Protein AF-A0AAX2GXZ9-F1 (afdb_monomer)

Radius of gyration: 23.62 Å; Cα contacts (8 Å, |Δi|>4): 689; chains: 1; bounding box: 54×53×64 Å

Secondary structure (DSSP, 8-state):
--HHHHHHHHHHHHHHS-TT----------------------S----------EEEEEEETTEEEEEEE--------B-TT--EE-EETTEEE-GGG--PPTT-S-TTTTTSSEEE--HHHHHHHHHHHT--TT-EEEEEETTTTEEEEEESTTPPEEEEE-TT--SSS--GGGEEEEEEPPTT----S-EEEEEESS--B-SS-EEE---EEESS--S---GGGS--SS-EEEEEEEEEEEEETTEEEEEEEEEETTSS-SS-SEEEEEEEETTT--EEEEEEEE-SS-GGGBPPP--SSSGGG-GGG--EEE--BTTS--EEESSB--SSS--EEEES-TTSPBEEEE-----

Mean predicted aligned error: 11.1 Å

Nearest PDB structures (foldseek):
  8jzb-assembly1_H  TM=1.379E-01  e=9.063E-01  Henipavirus
  2hzs-assembly2_C  TM=1.958E-01  e=1.060E+00  Saccharomyces cerevisiae
  5kew-assembly2_D  TM=2.032E-01  e=4.138E+00  Vibrio parahaemolyticus RIMD 2210633
  8dml-assembly1_B  TM=1.903E-01  e=3.356E+00  Vibrio parahaemolyticus

Solvent-accessible surface area (backbone atoms only — not comparable to full-atom values): 20940 Å² total; per-residue (Å²): 129,78,73,62,62,62,54,54,54,55,50,53,56,51,73,74,47,67,91,84,72,81,74,85,84,76,85,78,80,92,73,85,80,75,92,75,80,96,83,78,97,70,79,89,70,81,74,77,81,78,67,72,75,47,67,50,78,51,75,58,96,94,42,47,35,41,36,27,33,30,63,72,80,78,80,68,54,66,37,90,88,50,68,33,28,45,64,54,50,56,35,36,55,37,42,80,43,45,74,76,67,86,75,73,54,49,83,77,54,53,79,44,66,60,46,77,46,52,76,66,57,31,50,49,49,31,55,43,49,72,49,56,66,82,17,32,37,33,37,38,26,55,77,84,51,42,73,48,79,44,62,44,56,88,50,50,28,32,36,32,52,40,92,86,56,65,92,88,80,53,52,69,84,37,43,41,36,31,37,44,43,62,86,86,53,84,65,68,88,57,59,49,26,38,74,36,87,68,80,58,65,46,65,88,41,70,43,73,58,52,46,39,81,42,95,67,66,95,65,85,81,64,56,86,53,60,62,36,75,50,82,45,46,30,36,65,59,61,22,32,36,37,76,60,92,66,30,36,39,38,38,37,32,24,22,53,72,87,71,86,52,95,56,47,34,27,39,43,40,38,33,26,36,59,84,81,66,44,78,51,34,76,50,50,44,64,36,86,91,46,51,79,19,38,36,55,77,16,69,57,82,75,36,77,80,40,50,80,38,19,32,35,38,23,44,42,40,68,97,52,67,42,31,54,49,39,53,64,49,65,90,73,66,62,59,64,52,38,48,73,34,85,83,57,55,29,33,48,32,43,52,83,64,89,122

pLDDT: mean 79.48, std 22.58, range [22.64, 98.75]

Organism: NCBI:txid45243

Structure (mmCIF, N/CA/C/O backbone):
data_AF-A0AAX2GXZ9-F1
#
_entry.id   AF-A0AAX2GXZ9-F1
#
loop_
_atom_site.group_PDB
_atom_site.id
_atom_site.type_symbol
_atom_site.label_atom_id
_atom_site.label_alt_id
_atom_site.label_comp_id
_atom_site.label_asym_id
_atom_site.label_entity_id
_atom_site.label_seq_id
_atom_site.pdbx_PDB_ins_code
_atom_site.Cartn_x
_atom_site.Cartn_y
_atom_site.Cartn_z
_atom_site.occupancy
_atom_site.B_iso_or_equiv
_atom_site.auth_seq_id
_atom_site.auth_comp_id
_atom_site.auth_asym_id
_atom_site.auth_atom_id
_atom_site.pdbx_PDB_model_num
ATOM 1 N N . MET A 1 1 ? -2.075 36.952 33.945 1.00 37.25 1 MET A N 1
ATOM 2 C CA . MET A 1 1 ? -2.559 35.796 33.151 1.00 37.25 1 MET A CA 1
ATOM 3 C C . MET A 1 1 ? -1.510 35.122 32.244 1.00 37.25 1 MET A C 1
ATOM 5 O O . MET A 1 1 ? -1.747 33.992 31.852 1.00 37.25 1 MET A O 1
ATOM 9 N N . LYS A 1 2 ? -0.320 35.698 31.979 1.00 27.56 2 LYS A N 1
ATOM 10 C CA . LYS A 1 2 ? 0.751 35.040 31.184 1.00 27.56 2 LYS A CA 1
ATOM 11 C C . LYS A 1 2 ? 1.677 34.063 31.949 1.00 27.56 2 LYS A C 1
ATOM 13 O O . LYS A 1 2 ? 2.386 33.294 31.318 1.00 27.56 2 LYS A O 1
ATOM 18 N N . LYS A 1 3 ? 1.665 34.044 33.291 1.00 26.97 3 LYS A N 1
ATOM 19 C CA . LYS A 1 3 ? 2.551 33.178 34.109 1.00 26.97 3 LYS A CA 1
ATOM 20 C C . LYS A 1 3 ? 2.010 31.763 34.387 1.00 26.97 3 LYS A C 1
ATOM 22 O O . LYS A 1 3 ? 2.772 30.915 34.830 1.00 26.97 3 LYS A O 1
ATOM 27 N N . LEU A 1 4 ? 0.731 31.488 34.105 1.00 27.83 4 LEU A N 1
ATOM 28 C CA . LEU A 1 4 ? 0.119 30.175 34.373 1.00 27.83 4 LEU A CA 1
ATOM 29 C C . LEU A 1 4 ? 0.329 29.171 33.220 1.00 27.83 4 LEU A C 1
ATOM 31 O O . LEU A 1 4 ? 0.449 27.976 33.463 1.00 27.83 4 LEU A O 1
ATOM 35 N N . TYR A 1 5 ? 0.467 29.656 31.980 1.00 29.69 5 TYR A N 1
ATOM 36 C CA . TYR A 1 5 ? 0.726 28.817 30.801 1.00 29.69 5 TYR A CA 1
ATOM 37 C C . TYR A 1 5 ? 2.136 28.204 30.793 1.00 29.69 5 TYR A C 1
ATOM 39 O O . TYR A 1 5 ? 2.307 27.057 30.384 1.00 29.69 5 TYR A O 1
ATOM 47 N N . LEU A 1 6 ? 3.136 28.922 31.318 1.00 28.02 6 LEU A N 1
ATOM 48 C CA . LEU A 1 6 ? 4.525 28.451 31.334 1.00 28.02 6 LEU A CA 1
ATOM 49 C C . LEU A 1 6 ? 4.747 27.287 32.319 1.00 28.02 6 LEU A C 1
ATOM 51 O O . LEU A 1 6 ? 5.583 26.423 32.062 1.00 28.02 6 LEU A O 1
ATOM 55 N N . LEU A 1 7 ? 3.976 27.235 33.415 1.00 29.52 7 LEU A N 1
ATOM 56 C CA . LEU A 1 7 ? 4.071 26.179 34.432 1.00 29.52 7 LEU A CA 1
ATOM 57 C C . LEU A 1 7 ? 3.427 24.859 33.974 1.00 29.52 7 LEU A C 1
ATOM 59 O O . LEU A 1 7 ? 3.899 23.777 34.317 1.00 29.52 7 LEU A O 1
ATOM 63 N N . ILE A 1 8 ? 2.346 24.935 33.189 1.00 37.34 8 ILE A N 1
ATOM 64 C CA . ILE A 1 8 ? 1.630 23.747 32.702 1.00 37.34 8 ILE A CA 1
ATOM 65 C C . ILE A 1 8 ? 2.453 23.036 31.618 1.00 37.34 8 ILE A C 1
ATOM 67 O O . ILE A 1 8 ? 2.577 21.812 31.684 1.00 37.34 8 ILE A O 1
ATOM 71 N N . LEU A 1 9 ? 3.091 23.781 30.700 1.00 30.84 9 LEU A N 1
ATOM 72 C CA . LEU A 1 9 ? 4.019 23.204 29.717 1.00 30.84 9 LEU A CA 1
ATOM 73 C C . LEU A 1 9 ? 5.223 22.532 30.398 1.00 30.84 9 LEU A C 1
ATOM 75 O O . LEU A 1 9 ? 5.485 21.358 30.146 1.00 30.84 9 LEU A O 1
ATOM 79 N N . THR A 1 10 ? 5.907 23.214 31.326 1.00 34.81 10 THR A N 1
ATOM 80 C CA . THR A 1 10 ? 7.085 22.645 32.023 1.00 34.81 10 THR A CA 1
ATOM 81 C C . THR A 1 10 ? 6.753 21.393 32.834 1.00 34.81 10 THR A C 1
ATOM 83 O O . THR A 1 10 ? 7.522 20.433 32.830 1.00 34.81 10 THR A O 1
ATOM 86 N N . LEU A 1 11 ? 5.581 21.337 33.473 1.00 36.91 11 LEU A N 1
ATOM 87 C CA . LEU A 1 11 ? 5.164 20.138 34.194 1.00 36.91 11 LEU A CA 1
ATOM 88 C C . LEU A 1 11 ? 4.892 18.960 33.239 1.00 36.91 11 LEU A C 1
ATOM 90 O O . LEU A 1 11 ? 5.069 17.812 33.648 1.00 36.91 11 LEU A O 1
ATOM 94 N N . VAL A 1 12 ? 4.327 19.182 32.038 1.00 40.66 12 VAL A N 1
ATOM 95 C CA . VAL A 1 12 ? 4.003 18.103 31.066 1.00 40.66 12 VAL A CA 1
ATOM 96 C C . VAL A 1 12 ? 5.286 17.460 30.550 1.00 40.66 12 VAL A C 1
ATOM 98 O O . VAL A 1 12 ? 5.390 16.236 30.606 1.00 40.66 12 VAL A O 1
ATOM 101 N N . PHE A 1 13 ? 6.298 18.270 30.234 1.00 40.97 13 PHE A N 1
ATOM 102 C CA . PHE A 1 13 ? 7.643 17.785 29.918 1.00 40.97 13 PHE A CA 1
ATOM 103 C C . PHE A 1 13 ? 8.273 16.985 31.076 1.00 40.97 13 PHE A C 1
ATOM 105 O O . PHE A 1 13 ? 8.816 15.907 30.847 1.00 40.97 13 PHE A O 1
ATOM 112 N N . MET A 1 14 ? 8.121 17.424 32.334 1.00 41.53 14 MET A N 1
ATOM 113 C CA . MET A 1 14 ? 8.643 16.694 33.507 1.00 41.53 14 MET A CA 1
ATOM 114 C C . MET A 1 14 ? 7.958 15.345 33.788 1.00 41.53 14 MET A C 1
ATOM 116 O O . MET A 1 14 ? 8.562 14.482 34.411 1.00 41.53 14 MET A O 1
ATOM 120 N N . GLY A 1 15 ? 6.707 15.141 33.361 1.00 44.56 15 GLY A N 1
ATOM 121 C CA . GLY A 1 15 ? 6.009 13.857 33.532 1.00 44.56 15 GLY A CA 1
ATOM 122 C C . GLY A 1 15 ? 6.423 12.791 32.511 1.00 44.56 15 GLY A C 1
ATOM 123 O O . GLY A 1 15 ? 6.307 11.601 32.797 1.00 44.56 15 GLY A O 1
ATOM 124 N N . CYS A 1 16 ? 6.904 13.219 31.338 1.00 49.06 16 CYS A N 1
ATOM 125 C CA . CYS A 1 16 ? 7.422 12.337 30.289 1.00 49.06 16 CYS A CA 1
ATOM 126 C C . CYS A 1 16 ? 8.949 12.111 30.426 1.00 49.06 16 CYS A C 1
ATOM 128 O O . CYS A 1 16 ? 9.460 11.126 29.897 1.00 49.06 16 CYS A O 1
ATOM 130 N N . TRP A 1 17 ? 9.670 12.964 31.170 1.00 42.50 17 TRP A N 1
ATOM 131 C CA . TRP A 1 17 ? 11.079 12.788 31.555 1.00 42.50 17 TRP A CA 1
ATOM 132 C C . TRP A 1 17 ? 11.208 12.462 33.049 1.00 42.50 17 TRP A C 1
ATOM 134 O O . TRP A 1 17 ? 11.334 13.355 33.887 1.00 42.50 17 TRP A O 1
ATOM 144 N N . ASP A 1 18 ? 11.225 11.177 33.402 1.00 37.28 18 ASP A N 1
ATOM 145 C CA . ASP A 1 18 ? 11.612 10.777 34.756 1.00 37.28 18 ASP A CA 1
ATOM 146 C C . ASP A 1 18 ? 13.120 11.043 34.953 1.00 37.28 18 ASP A C 1
ATOM 148 O O . ASP A 1 18 ? 13.969 10.459 34.276 1.00 37.28 18 ASP A O 1
ATOM 152 N N . LYS A 1 19 ? 13.468 11.920 35.904 1.00 34.34 19 LYS A N 1
ATOM 153 C CA . LYS A 1 19 ? 14.840 12.371 36.239 1.00 34.34 19 LYS A CA 1
ATOM 154 C C . LYS A 1 19 ? 15.790 11.271 36.764 1.00 34.34 19 LYS A C 1
ATOM 156 O O . LYS A 1 19 ? 16.851 11.590 37.288 1.00 34.34 19 LYS A O 1
ATOM 161 N N . LYS A 1 20 ? 15.442 9.986 36.654 1.00 30.28 20 LYS A N 1
ATOM 162 C CA . LYS A 1 20 ? 16.248 8.860 37.168 1.00 30.28 20 LYS A CA 1
ATOM 163 C C . LYS A 1 20 ? 16.946 8.010 36.101 1.00 30.28 20 LYS A C 1
ATOM 165 O O . LYS A 1 20 ? 17.534 6.995 36.451 1.00 30.28 20 LYS A O 1
ATOM 170 N N . ALA A 1 21 ? 16.947 8.432 34.837 1.00 30.22 21 ALA A N 1
ATOM 171 C CA . ALA A 1 21 ? 17.685 7.754 33.764 1.00 30.22 21 ALA A CA 1
ATOM 172 C C . ALA A 1 21 ? 18.669 8.680 33.023 1.00 30.22 21 ALA A C 1
ATOM 174 O O . ALA A 1 21 ? 18.845 8.552 31.814 1.00 30.22 21 ALA A O 1
ATOM 175 N N . SER A 1 22 ? 19.306 9.621 33.730 1.00 26.36 22 SER A N 1
ATOM 176 C CA . SER A 1 22 ? 20.494 10.310 33.215 1.00 26.36 22 SER A CA 1
ATOM 177 C C . SER A 1 22 ? 21.739 9.484 33.544 1.00 26.36 22 SER A C 1
ATOM 179 O O . SER A 1 22 ? 22.416 9.733 34.540 1.00 26.36 22 SER A O 1
ATOM 181 N N . THR A 1 23 ? 22.041 8.480 32.730 1.00 28.34 23 THR A N 1
ATOM 182 C CA . THR A 1 23 ? 23.438 8.072 32.558 1.00 28.34 23 THR A CA 1
ATOM 183 C C . THR A 1 23 ? 24.049 8.998 31.513 1.00 28.34 23 THR A C 1
ATOM 185 O O . THR A 1 23 ? 23.498 9.160 30.426 1.00 28.34 23 THR A O 1
ATOM 188 N N . GLN A 1 24 ? 25.135 9.666 31.907 1.00 26.61 24 GLN A N 1
ATOM 189 C CA . GLN A 1 24 ? 25.974 10.519 31.068 1.00 26.61 24 GLN A CA 1
ATOM 190 C C . GLN A 1 24 ? 26.249 9.851 29.718 1.00 26.61 24 GLN A C 1
ATOM 192 O O . GLN A 1 24 ? 26.727 8.719 29.676 1.00 26.61 24 GLN A O 1
ATOM 197 N N . ILE A 1 25 ? 25.990 10.571 28.629 1.00 27.41 25 ILE A N 1
ATOM 198 C CA . ILE A 1 25 ? 26.704 10.360 27.371 1.00 27.41 25 ILE A CA 1
ATOM 199 C C . ILE A 1 25 ? 27.688 11.522 27.293 1.00 27.41 25 ILE A C 1
ATOM 201 O O . ILE A 1 25 ? 27.371 12.584 26.763 1.00 27.41 25 ILE A O 1
ATOM 205 N N . ASP A 1 26 ? 28.843 11.343 27.930 1.00 25.95 26 ASP A N 1
ATOM 206 C CA . ASP A 1 26 ? 30.011 12.166 27.644 1.00 25.95 26 ASP A CA 1
ATOM 207 C C . ASP A 1 26 ? 30.613 11.669 26.323 1.00 25.95 26 ASP A C 1
ATOM 209 O O . ASP A 1 26 ? 30.899 10.485 26.176 1.00 25.95 26 ASP A O 1
ATOM 213 N N . GLY A 1 27 ? 30.743 12.593 25.367 1.00 32.84 27 GLY A N 1
ATOM 214 C CA . GLY A 1 27 ? 31.629 12.544 24.201 1.00 32.84 27 GLY A CA 1
ATOM 215 C C . GLY A 1 27 ? 31.740 11.226 23.428 1.00 32.84 27 GLY A C 1
ATOM 216 O O . GLY A 1 27 ? 32.623 10.420 23.700 1.00 32.84 27 GLY A O 1
ATOM 217 N N . MET A 1 28 ? 30.977 11.090 22.342 1.00 24.44 28 MET A N 1
ATOM 218 C CA . MET A 1 28 ? 31.429 10.312 21.185 1.00 24.44 28 MET A CA 1
ATOM 219 C C . MET A 1 28 ? 31.421 11.222 19.961 1.00 24.44 28 MET A C 1
ATOM 221 O O . MET A 1 28 ? 30.412 11.844 19.634 1.00 24.44 28 MET A O 1
ATOM 225 N N . ALA A 1 29 ? 32.604 11.356 19.368 1.00 23.19 29 ALA A N 1
ATOM 226 C CA . ALA A 1 29 ? 32.874 12.134 18.177 1.00 23.19 29 ALA A CA 1
ATOM 227 C C . ALA A 1 29 ? 32.002 11.672 16.999 1.00 23.19 29 ALA A C 1
ATOM 229 O O . ALA A 1 29 ? 31.675 10.490 16.879 1.00 23.19 29 ALA A O 1
ATOM 230 N N . LEU A 1 30 ? 31.652 12.618 16.122 1.00 26.19 30 LEU A N 1
ATOM 231 C CA . LEU A 1 30 ? 31.243 12.303 14.758 1.00 26.19 30 LEU A CA 1
ATOM 232 C C . LEU A 1 30 ? 32.445 11.672 14.049 1.00 26.19 30 LEU A C 1
ATOM 234 O O . LEU A 1 30 ? 33.305 12.395 13.552 1.00 26.19 30 LEU A O 1
ATOM 238 N N . ASP A 1 31 ? 32.480 10.346 13.984 1.00 23.02 31 ASP A N 1
ATOM 239 C CA . ASP A 1 31 ? 33.260 9.654 12.968 1.00 23.02 31 ASP A CA 1
ATOM 240 C C . ASP A 1 31 ? 32.342 9.360 11.781 1.00 23.02 31 ASP A C 1
ATOM 242 O O . ASP A 1 31 ? 31.384 8.588 11.850 1.00 23.02 31 ASP A O 1
ATOM 246 N N . THR A 1 32 ? 32.647 10.037 10.680 1.00 26.28 32 THR A N 1
ATOM 247 C CA . THR A 1 32 ? 32.247 9.696 9.317 1.00 26.28 32 THR A CA 1
ATOM 248 C C . THR A 1 32 ? 32.510 8.215 9.045 1.00 26.28 32 THR A C 1
ATOM 250 O O . THR A 1 32 ? 33.666 7.809 8.924 1.00 26.28 32 THR A O 1
ATOM 253 N N . LEU A 1 33 ? 31.453 7.414 8.904 1.00 22.64 33 LEU A N 1
ATOM 254 C CA . LEU A 1 33 ? 31.549 6.071 8.338 1.00 22.64 33 LEU A CA 1
ATOM 255 C C . LEU A 1 33 ? 31.369 6.156 6.824 1.00 22.64 33 LEU A C 1
ATOM 257 O O . LEU A 1 33 ? 30.281 6.399 6.305 1.00 22.64 33 LEU A O 1
ATOM 261 N N . SER A 1 34 ? 32.495 5.990 6.141 1.00 22.83 34 SER A N 1
ATOM 262 C CA . SER A 1 34 ? 32.610 5.791 4.708 1.00 22.83 34 SER A CA 1
ATOM 263 C C . SER A 1 34 ? 31.936 4.488 4.269 1.00 22.83 34 SER A C 1
ATOM 265 O O . SER A 1 34 ? 31.990 3.457 4.939 1.00 22.83 34 SER A O 1
ATOM 267 N N . VAL A 1 35 ? 31.319 4.556 3.093 1.00 28.53 35 VAL A N 1
ATOM 268 C CA . VAL A 1 35 ? 30.748 3.433 2.350 1.00 28.53 35 VAL A CA 1
ATOM 269 C C . VAL A 1 35 ? 31.844 2.417 2.024 1.00 28.53 35 VAL A C 1
ATOM 271 O O . VAL A 1 35 ? 32.784 2.735 1.296 1.00 28.53 35 VAL A O 1
ATOM 274 N N . GLN A 1 36 ? 31.701 1.178 2.502 1.00 23.34 36 GLN A N 1
ATOM 275 C CA . GLN A 1 36 ? 32.373 0.019 1.914 1.00 23.34 36 GLN A CA 1
ATOM 276 C C . GLN A 1 36 ? 31.422 -1.181 1.808 1.00 23.34 36 GLN A C 1
ATOM 278 O O . GLN A 1 36 ? 31.036 -1.791 2.798 1.00 23.34 36 GLN A O 1
ATOM 283 N N . ASN A 1 37 ? 31.110 -1.487 0.547 1.00 24.98 37 ASN A N 1
ATOM 284 C CA . ASN A 1 37 ? 30.860 -2.788 -0.074 1.00 24.98 37 ASN A CA 1
ATOM 285 C C . ASN A 1 37 ? 29.804 -3.735 0.518 1.00 24.98 37 ASN A C 1
ATOM 287 O O . ASN A 1 37 ? 30.010 -4.457 1.489 1.00 24.98 37 ASN A O 1
ATOM 291 N N . ALA A 1 38 ? 28.719 -3.852 -0.249 1.00 29.73 38 ALA A N 1
ATOM 292 C CA . ALA A 1 38 ? 27.834 -5.000 -0.276 1.00 29.73 38 ALA A CA 1
ATOM 293 C C . ALA A 1 38 ? 28.543 -6.232 -0.869 1.00 29.73 38 ALA A C 1
ATOM 295 O O . ALA A 1 38 ? 28.774 -6.306 -2.074 1.00 29.73 38 ALA A O 1
ATOM 296 N N . SER A 1 39 ? 28.821 -7.228 -0.032 1.00 26.86 39 SER A N 1
ATOM 297 C CA . SER A 1 39 ? 28.913 -8.634 -0.435 1.00 26.86 39 SER A CA 1
ATOM 298 C C . SER A 1 39 ? 28.894 -9.511 0.814 1.00 26.86 39 SER A C 1
ATOM 300 O O . SER A 1 39 ? 29.948 -9.732 1.387 1.00 26.86 39 SER A O 1
ATOM 302 N N . GLU A 1 40 ? 27.712 -9.962 1.251 1.00 24.95 40 GLU A N 1
ATOM 303 C CA . GLU A 1 40 ? 27.510 -11.181 2.063 1.00 24.95 40 GLU A CA 1
ATOM 304 C C . GLU A 1 40 ? 26.019 -11.332 2.423 1.00 24.95 40 GLU A C 1
ATOM 306 O O . GLU A 1 40 ? 25.550 -10.922 3.481 1.00 24.95 40 GLU A O 1
ATOM 311 N N . PHE A 1 41 ? 25.244 -11.937 1.517 1.00 31.70 41 PHE A N 1
ATOM 312 C CA . PHE A 1 41 ? 24.040 -12.673 1.911 1.00 31.70 41 PHE A CA 1
ATOM 313 C C . PHE A 1 41 ? 24.501 -14.069 2.337 1.00 31.70 41 PHE A C 1
ATOM 315 O O . PHE A 1 41 ? 24.629 -14.973 1.513 1.00 31.70 41 PHE A O 1
ATOM 322 N N . GLY A 1 42 ? 24.807 -14.215 3.622 1.00 26.45 42 GLY A N 1
ATOM 323 C CA . GLY A 1 42 ? 25.240 -15.463 4.229 1.00 26.45 42 GLY A CA 1
ATOM 324 C C . GLY A 1 42 ? 25.110 -15.379 5.744 1.00 26.45 42 GLY A C 1
ATOM 325 O O . GLY A 1 42 ? 25.731 -14.531 6.368 1.00 26.45 42 GLY A O 1
ATOM 326 N N . GLU A 1 43 ? 24.293 -16.281 6.282 1.00 24.52 43 GLU A N 1
ATOM 327 C CA . GLU A 1 43 ? 24.074 -16.570 7.703 1.00 24.52 43 GLU A CA 1
ATOM 328 C C . GLU A 1 43 ? 23.254 -15.553 8.512 1.00 24.52 43 GLU A C 1
ATOM 330 O O . GLU A 1 43 ? 23.417 -14.336 8.451 1.00 24.52 43 GLU A O 1
ATOM 335 N N . ALA A 1 44 ? 22.299 -16.113 9.262 1.00 31.50 44 ALA A N 1
ATOM 336 C CA . ALA A 1 44 ? 21.455 -15.407 10.205 1.00 31.50 44 ALA A CA 1
ATOM 337 C C . ALA A 1 44 ? 22.346 -14.676 11.213 1.00 31.50 44 ALA A C 1
ATOM 339 O O . ALA A 1 44 ? 22.906 -15.290 12.117 1.00 31.50 44 ALA A O 1
ATOM 340 N N . ARG A 1 45 ? 22.480 -13.360 11.047 1.00 24.02 45 ARG A N 1
ATOM 341 C CA . ARG A 1 45 ? 22.990 -12.511 12.116 1.00 24.02 45 ARG A CA 1
ATOM 342 C C . ARG A 1 45 ? 21.928 -12.495 13.201 1.00 24.02 45 ARG A C 1
ATOM 344 O O . ARG A 1 45 ? 20.777 -12.152 12.924 1.00 24.02 45 ARG A O 1
ATOM 351 N N . ASP A 1 46 ? 22.323 -12.906 14.401 1.00 25.11 46 ASP A N 1
ATOM 352 C CA . ASP A 1 46 ? 21.538 -12.725 15.612 1.00 25.11 46 ASP A CA 1
ATOM 353 C C . ASP A 1 46 ? 21.033 -11.282 15.640 1.00 25.11 46 ASP A C 1
ATOM 355 O O . ASP A 1 46 ? 21.806 -10.327 15.746 1.00 25.11 46 ASP A O 1
ATOM 359 N N . VAL A 1 47 ? 19.721 -11.127 15.460 1.00 29.02 47 VAL A N 1
ATOM 360 C CA . VAL A 1 47 ? 19.038 -9.858 15.671 1.00 29.02 47 VAL A CA 1
ATOM 361 C C . VAL A 1 47 ? 19.202 -9.576 17.153 1.00 29.02 47 VAL A C 1
ATOM 363 O O . VAL A 1 47 ? 18.567 -10.232 17.980 1.00 29.02 47 VAL A O 1
ATOM 366 N N . GLU A 1 48 ? 20.095 -8.649 17.486 1.00 28.61 48 GLU A N 1
ATOM 367 C CA . GLU A 1 48 ? 20.207 -8.091 18.824 1.00 28.61 48 GLU A CA 1
ATOM 368 C C . GLU A 1 48 ? 18.785 -7.709 19.263 1.00 28.61 48 GLU A C 1
ATOM 370 O O . GLU A 1 48 ? 18.139 -6.849 18.660 1.00 28.61 48 GLU A O 1
ATOM 375 N N . GLN A 1 49 ? 18.230 -8.445 20.234 1.00 34.22 49 GLN A N 1
ATOM 376 C CA . GLN A 1 49 ? 16.906 -8.168 20.784 1.00 34.22 49 GLN A CA 1
ATOM 377 C C . GLN A 1 49 ? 16.994 -6.856 21.563 1.00 34.22 49 GLN A C 1
ATOM 379 O O . GLN A 1 49 ? 17.181 -6.837 22.781 1.00 34.22 49 GLN A O 1
ATOM 384 N N . ASP A 1 50 ? 16.873 -5.745 20.843 1.00 39.22 50 ASP A N 1
ATOM 385 C CA . ASP A 1 50 ? 16.817 -4.408 21.404 1.00 39.22 50 ASP A CA 1
ATOM 386 C C . ASP A 1 50 ? 15.519 -4.264 22.204 1.00 39.22 50 ASP A C 1
ATOM 388 O O . ASP A 1 50 ? 14.432 -3.986 21.700 1.00 39.22 50 ASP A O 1
ATOM 392 N N . THR A 1 51 ? 15.635 -4.535 23.496 1.00 44.34 51 THR A N 1
ATOM 393 C CA . THR A 1 51 ? 14.532 -4.548 24.450 1.00 44.34 51 THR A CA 1
ATOM 394 C C . THR A 1 51 ? 13.865 -3.173 24.557 1.00 44.34 51 THR A C 1
ATOM 396 O O . THR A 1 51 ? 14.515 -2.148 24.760 1.00 44.34 51 THR A O 1
ATOM 399 N N . ILE A 1 52 ? 12.531 -3.162 24.466 1.00 49.53 52 ILE A N 1
ATOM 400 C CA . ILE A 1 52 ? 11.651 -2.028 24.789 1.00 49.53 52 ILE A CA 1
ATOM 401 C C . ILE A 1 52 ? 11.957 -1.577 26.225 1.00 49.53 52 ILE A C 1
ATOM 403 O O . ILE A 1 52 ? 11.840 -2.378 27.152 1.00 49.53 52 ILE A O 1
ATOM 407 N N . LYS A 1 53 ? 12.359 -0.314 26.441 1.00 53.12 53 LYS A N 1
ATOM 408 C CA . LYS A 1 53 ? 12.880 0.114 27.760 1.00 53.12 53 LYS A CA 1
ATOM 409 C C . LYS A 1 53 ? 11.866 0.802 28.672 1.00 53.12 53 LYS A C 1
ATOM 411 O O . LYS A 1 53 ? 12.081 0.789 29.880 1.00 53.12 53 LYS A O 1
ATOM 416 N N . ALA A 1 54 ? 10.781 1.392 28.163 1.00 54.97 54 ALA A N 1
ATOM 417 C CA . ALA A 1 54 ? 9.739 1.938 29.038 1.00 54.97 54 ALA A CA 1
ATOM 418 C C . ALA A 1 54 ? 8.427 2.231 28.307 1.00 54.97 54 ALA A C 1
ATOM 420 O O . ALA A 1 54 ? 8.409 2.928 27.292 1.00 54.97 54 ALA A O 1
ATOM 421 N N . THR A 1 55 ? 7.327 1.780 28.905 1.00 66.12 55 THR A N 1
ATOM 422 C CA . THR A 1 55 ? 5.965 2.142 28.518 1.00 66.12 55 THR A CA 1
ATOM 423 C C . THR A 1 55 ? 5.147 2.507 29.751 1.00 66.12 55 THR A C 1
ATOM 425 O O . THR A 1 55 ? 5.061 1.709 30.685 1.00 66.12 55 THR A O 1
ATOM 428 N N . LYS A 1 56 ? 4.524 3.690 29.779 1.00 74.75 56 LYS A N 1
ATOM 429 C CA . LYS A 1 56 ? 3.696 4.126 30.918 1.00 74.75 56 LYS A CA 1
ATOM 430 C C . LYS A 1 56 ? 2.438 4.835 30.442 1.00 74.75 56 LYS A C 1
ATOM 432 O O . LYS A 1 56 ? 2.529 5.838 29.743 1.00 74.75 56 LYS A O 1
ATOM 437 N N . THR A 1 57 ? 1.276 4.354 30.885 1.00 80.50 57 THR A N 1
ATOM 438 C CA . THR A 1 57 ? 0.003 5.080 30.762 1.00 80.50 57 THR A CA 1
ATOM 439 C C . THR A 1 57 ? -0.256 5.858 32.050 1.00 80.50 57 THR A C 1
ATOM 441 O O . THR A 1 57 ? -0.087 5.316 33.142 1.00 80.50 57 THR A O 1
ATOM 444 N N . PHE A 1 58 ? -0.651 7.126 31.953 1.00 82.94 58 PHE A N 1
ATOM 445 C CA . PHE A 1 58 ? -0.907 7.974 33.122 1.00 82.94 58 PHE A CA 1
ATOM 446 C C . PHE A 1 58 ? -1.986 9.028 32.850 1.00 82.94 58 PHE A C 1
ATOM 448 O O . PHE A 1 58 ? -2.340 9.301 31.704 1.00 82.94 58 PHE A O 1
ATOM 455 N N . LYS A 1 59 ? -2.530 9.625 33.919 1.00 84.56 59 LYS A N 1
ATOM 456 C CA . LYS A 1 59 ? -3.492 10.734 33.843 1.00 84.56 59 LYS A CA 1
ATOM 457 C C . LYS A 1 59 ? -2.879 12.011 34.394 1.00 84.56 59 LYS A C 1
ATOM 459 O O . LYS A 1 59 ? -2.203 11.983 35.420 1.00 84.56 59 LYS A O 1
ATOM 464 N N . LYS A 1 60 ? -3.150 13.138 33.742 1.00 81.19 60 LYS A N 1
ATOM 465 C CA . LYS A 1 60 ? -2.705 14.456 34.190 1.00 81.19 60 LYS A CA 1
ATOM 466 C C . LYS A 1 60 ? -3.670 15.546 33.736 1.00 81.19 60 LYS A C 1
ATOM 468 O O . LYS A 1 60 ? -3.991 15.632 32.558 1.00 81.19 60 LYS A O 1
ATOM 473 N N . GLY A 1 61 ? -4.130 16.380 34.672 1.00 82.31 61 GLY A N 1
ATOM 474 C CA . GLY A 1 61 ? -5.064 17.474 34.369 1.00 82.31 61 GLY A CA 1
ATOM 475 C C . GLY A 1 61 ? -6.360 16.999 33.700 1.00 82.31 61 GLY A C 1
ATOM 476 O O . GLY A 1 61 ? -6.826 17.633 32.763 1.00 82.31 61 GLY A O 1
ATOM 477 N N . GLY A 1 62 ? -6.887 15.838 34.109 1.00 82.81 62 GLY A N 1
ATOM 478 C CA . GLY A 1 62 ? -8.082 15.221 33.513 1.00 82.81 62 GLY A CA 1
ATOM 479 C C . GLY A 1 62 ? -7.861 14.514 32.168 1.00 82.81 62 GLY A C 1
ATOM 480 O O . GLY A 1 62 ? -8.765 13.835 31.694 1.00 82.81 62 GLY A O 1
ATOM 481 N N . LYS A 1 63 ? -6.666 14.613 31.575 1.00 83.25 63 LYS A N 1
ATOM 482 C CA . LYS A 1 63 ? -6.309 13.983 30.296 1.00 83.25 63 LYS A CA 1
ATOM 483 C C . LYS A 1 63 ? -5.512 12.696 30.501 1.00 83.25 63 LYS A C 1
ATOM 485 O O . LYS A 1 63 ? -4.819 12.553 31.511 1.00 83.25 63 LYS A O 1
ATOM 490 N N . GLN A 1 64 ? -5.600 11.775 29.545 1.00 85.81 64 GLN A N 1
ATOM 491 C CA . GLN A 1 64 ? -4.871 10.505 29.548 1.00 85.81 64 GLN A CA 1
ATOM 492 C C . GLN A 1 64 ? -3.708 10.539 28.551 1.00 85.81 64 GLN A C 1
ATOM 494 O O . GLN A 1 64 ? -3.833 11.113 27.471 1.00 85.81 64 GLN A O 1
ATOM 499 N N . PHE A 1 65 ? -2.585 9.934 28.937 1.00 85.00 65 PHE A N 1
ATOM 500 C CA . PHE A 1 65 ? -1.334 9.937 28.185 1.00 85.00 65 PHE A CA 1
ATOM 501 C C . PHE A 1 65 ? -0.691 8.554 28.157 1.00 85.00 65 PHE A C 1
ATOM 503 O O . PHE A 1 65 ? -0.888 7.755 29.078 1.00 85.00 65 PHE A O 1
ATOM 510 N N . VAL A 1 66 ? 0.131 8.315 27.138 1.00 83.81 66 VAL A N 1
ATOM 511 C CA . VAL A 1 66 ? 1.038 7.170 27.038 1.00 83.81 66 VAL A CA 1
ATOM 512 C C . VAL A 1 66 ? 2.428 7.637 26.612 1.00 83.81 66 VAL A C 1
ATOM 514 O O . VAL A 1 66 ? 2.566 8.390 25.655 1.00 83.81 66 VAL A O 1
ATOM 517 N N . SER A 1 67 ? 3.452 7.212 27.350 1.00 78.38 67 SER A N 1
ATOM 518 C CA . SER A 1 67 ? 4.862 7.447 27.022 1.00 78.38 67 SER A CA 1
ATOM 519 C C . SER A 1 67 ? 5.516 6.141 26.591 1.00 78.38 67 SER A C 1
ATOM 521 O O . SER A 1 67 ? 5.264 5.101 27.210 1.00 78.38 67 SER A O 1
ATOM 523 N N . VAL A 1 68 ? 6.328 6.210 25.538 1.00 72.62 68 VAL A N 1
ATOM 524 C CA . VAL A 1 68 ? 6.959 5.072 24.859 1.00 72.62 68 VAL A CA 1
ATOM 525 C C . VAL A 1 68 ? 8.419 5.385 24.541 1.00 72.62 68 VAL A C 1
ATOM 527 O O . VAL A 1 68 ? 8.747 6.500 24.138 1.00 72.62 68 VAL A O 1
ATOM 530 N N . LYS A 1 69 ? 9.301 4.396 24.731 1.00 66.44 69 LYS A N 1
ATOM 531 C CA . LYS A 1 69 ? 10.718 4.442 24.341 1.00 66.44 69 LYS A CA 1
ATOM 532 C C . LYS A 1 69 ? 11.149 3.085 23.774 1.00 66.44 69 LYS A C 1
ATOM 534 O O . LYS A 1 69 ? 11.168 2.099 24.516 1.00 66.44 69 LYS A O 1
ATOM 539 N N . GLY A 1 70 ? 11.542 3.049 22.503 1.00 61.22 70 GLY A N 1
ATOM 540 C CA . GLY A 1 70 ? 12.048 1.853 21.816 1.00 61.22 70 GLY A CA 1
ATOM 541 C C . GLY A 1 70 ? 12.806 2.212 20.534 1.00 61.22 70 GLY A C 1
ATOM 542 O O . GLY A 1 70 ? 12.880 3.384 20.186 1.00 61.22 70 GLY A O 1
ATOM 543 N N . LYS A 1 71 ? 13.400 1.229 19.855 1.00 52.88 71 LYS A N 1
ATOM 544 C CA . LYS A 1 71 ? 13.775 1.355 18.435 1.00 52.88 71 LYS A CA 1
ATOM 545 C C . LYS A 1 71 ? 12.602 0.856 17.588 1.00 52.88 71 LYS A C 1
ATOM 547 O O . LYS A 1 71 ? 11.807 0.072 18.097 1.00 52.88 71 LYS A O 1
ATOM 552 N N . ASP A 1 72 ? 12.476 1.320 16.346 1.00 54.72 72 ASP A N 1
ATOM 553 C CA . ASP A 1 72 ? 11.471 0.842 15.387 1.00 54.72 72 ASP A CA 1
ATOM 554 C C . ASP A 1 72 ? 11.689 -0.657 15.138 1.00 54.72 72 ASP A C 1
ATOM 556 O O . ASP A 1 72 ? 12.530 -1.068 14.341 1.00 54.72 72 ASP A O 1
ATOM 560 N N . LEU A 1 73 ? 10.957 -1.489 15.878 1.00 51.25 73 LEU A N 1
ATOM 561 C CA . LEU A 1 73 ? 10.854 -2.913 15.625 1.00 51.25 73 LEU A CA 1
ATOM 562 C C . LEU A 1 73 ? 9.535 -3.133 14.901 1.00 51.25 73 LEU A C 1
ATOM 564 O O . LEU A 1 73 ? 8.573 -3.661 15.461 1.00 51.25 73 LEU A O 1
ATOM 568 N N . ARG A 1 74 ? 9.497 -2.782 13.618 1.00 54.00 74 ARG A N 1
ATOM 569 C CA . ARG A 1 74 ? 8.534 -3.383 12.696 1.00 54.00 74 ARG A CA 1
ATOM 570 C C . ARG A 1 74 ? 9.207 -4.505 11.905 1.00 54.00 74 ARG A C 1
ATOM 572 O O . ARG A 1 74 ? 9.376 -4.359 10.696 1.00 54.00 74 ARG A O 1
ATOM 579 N N . PRO A 1 75 ? 9.568 -5.659 12.514 1.00 56.34 75 PRO A N 1
ATOM 580 C CA . PRO A 1 75 ? 9.768 -6.855 11.723 1.00 56.34 75 PRO A CA 1
ATOM 581 C C . PRO A 1 75 ? 8.376 -7.293 11.273 1.00 56.34 75 PRO A C 1
ATOM 583 O O . PRO A 1 75 ? 7.702 -8.093 11.922 1.00 56.34 75 PRO A O 1
ATOM 586 N N . TYR A 1 76 ? 7.899 -6.722 10.170 1.00 65.38 76 TYR A N 1
ATOM 587 C CA . TYR A 1 76 ? 6.802 -7.344 9.463 1.00 65.38 76 TYR A CA 1
ATOM 588 C C . TYR A 1 76 ? 7.218 -8.779 9.148 1.00 65.38 76 TYR A C 1
ATOM 590 O O . TYR A 1 76 ? 8.318 -9.026 8.651 1.00 65.38 76 TYR A O 1
ATOM 598 N N . HIS A 1 77 ? 6.343 -9.743 9.420 1.00 74.44 77 HIS A N 1
ATOM 599 C CA . HIS A 1 77 ? 6.503 -11.037 8.784 1.00 74.44 77 HIS A CA 1
ATOM 600 C C . HIS A 1 77 ? 6.173 -10.834 7.302 1.00 74.44 77 HIS A C 1
ATOM 602 O O . HIS A 1 77 ? 5.025 -10.568 6.963 1.00 74.44 77 HIS A O 1
ATOM 608 N N . ILE A 1 78 ? 7.181 -10.845 6.431 1.00 79.75 78 ILE A N 1
ATOM 609 C CA . ILE A 1 78 ? 7.017 -10.530 5.005 1.00 79.75 78 ILE A CA 1
ATOM 610 C C . ILE A 1 78 ? 6.699 -11.810 4.231 1.00 79.75 78 ILE A C 1
ATOM 612 O O . ILE A 1 78 ? 7.394 -12.819 4.364 1.00 79.75 78 ILE A O 1
ATOM 616 N N . ASP A 1 79 ? 5.674 -11.765 3.380 1.00 81.44 79 ASP A N 1
ATOM 617 C CA . ASP A 1 79 ? 5.422 -12.824 2.407 1.00 81.44 79 ASP A CA 1
ATOM 618 C C . ASP A 1 79 ? 6.489 -12.768 1.311 1.00 81.44 79 ASP A C 1
ATOM 620 O O . ASP A 1 79 ? 6.427 -11.964 0.383 1.00 81.44 79 ASP A O 1
ATOM 624 N N . SER A 1 80 ? 7.471 -13.661 1.392 1.00 76.31 80 SER A N 1
ATOM 625 C CA . SER A 1 80 ? 8.558 -13.737 0.414 1.00 76.31 80 SER A CA 1
ATOM 626 C C . SER A 1 80 ? 8.126 -14.240 -0.970 1.00 76.31 80 SER A C 1
ATOM 628 O O . SER A 1 80 ? 8.914 -14.185 -1.913 1.00 76.31 80 SER A O 1
ATOM 630 N N . LYS A 1 81 ? 6.894 -14.746 -1.126 1.00 84.31 81 LYS A N 1
ATOM 631 C CA . LYS A 1 81 ? 6.407 -15.355 -2.377 1.00 84.31 81 LYS A CA 1
ATOM 632 C C . LYS A 1 81 ? 5.609 -14.396 -3.249 1.00 84.31 81 LYS A C 1
ATOM 634 O O . LYS A 1 81 ? 5.383 -14.697 -4.422 1.00 84.31 81 LYS A O 1
ATOM 639 N N . MET A 1 82 ? 5.155 -13.273 -2.701 1.00 90.19 82 MET A N 1
ATOM 640 C CA . MET A 1 82 ? 4.375 -12.287 -3.435 1.00 90.19 82 MET A CA 1
ATOM 641 C C . MET A 1 82 ? 4.915 -10.893 -3.159 1.00 90.19 82 MET A C 1
ATOM 643 O O . MET A 1 82 ? 5.012 -10.476 -2.016 1.00 90.19 82 MET A O 1
ATOM 647 N N . LYS A 1 83 ? 5.216 -10.166 -4.231 1.00 89.88 83 LYS A N 1
ATOM 648 C CA . LYS A 1 83 ? 5.584 -8.753 -4.201 1.00 89.88 83 LYS A CA 1
ATOM 649 C C . LYS A 1 83 ? 4.627 -7.973 -5.083 1.00 89.88 83 LYS A C 1
ATOM 651 O O . LYS A 1 83 ? 4.213 -8.458 -6.142 1.00 89.88 83 LYS A O 1
ATOM 656 N N . LEU A 1 84 ? 4.259 -6.794 -4.619 1.00 94.88 84 LEU A N 1
ATOM 657 C CA . LEU A 1 84 ? 3.498 -5.824 -5.386 1.00 94.88 84 LEU A CA 1
ATOM 658 C C . LEU A 1 84 ? 4.414 -4.687 -5.809 1.00 94.88 84 LEU A C 1
ATOM 660 O O . LEU A 1 84 ? 5.541 -4.585 -5.340 1.00 94.88 84 LEU A O 1
ATOM 664 N N . TYR A 1 85 ? 3.935 -3.858 -6.719 1.00 94.19 85 TYR A N 1
ATOM 665 C CA . TYR A 1 85 ? 4.693 -2.765 -7.302 1.00 94.19 85 TYR A CA 1
ATOM 666 C C . TYR A 1 85 ? 3.891 -1.478 -7.252 1.00 94.19 85 TYR A C 1
ATOM 668 O O . TYR A 1 85 ? 2.663 -1.491 -7.402 1.00 94.19 85 TYR A O 1
ATOM 676 N N . TYR A 1 86 ? 4.610 -0.372 -7.125 1.00 88.25 86 TYR A N 1
ATOM 677 C CA . TYR A 1 86 ? 4.080 0.940 -7.436 1.00 88.25 86 TYR A CA 1
ATOM 678 C C . TYR A 1 86 ? 3.997 1.144 -8.957 1.00 88.25 86 TYR A C 1
ATOM 680 O O . TYR A 1 86 ? 4.935 0.850 -9.704 1.00 88.25 86 TYR A O 1
ATOM 688 N N . ALA A 1 87 ? 2.858 1.647 -9.428 1.00 91.69 87 ALA A N 1
ATOM 689 C CA . ALA A 1 87 ? 2.662 2.001 -10.826 1.00 91.69 87 ALA A CA 1
ATOM 690 C C . ALA A 1 87 ? 1.869 3.300 -10.937 1.00 91.69 87 ALA A C 1
ATOM 692 O O . ALA A 1 87 ? 0.883 3.504 -10.234 1.00 91.69 87 ALA A O 1
ATOM 693 N N . ILE A 1 88 ? 2.269 4.131 -11.891 1.00 91.06 88 ILE A N 1
ATOM 694 C CA . ILE A 1 88 ? 1.503 5.286 -12.360 1.00 91.06 88 ILE A CA 1
ATOM 695 C C . ILE A 1 88 ? 0.973 4.989 -13.767 1.00 91.06 88 ILE A C 1
ATOM 697 O O . ILE A 1 88 ? 1.504 4.100 -14.438 1.00 91.06 88 ILE A O 1
ATOM 701 N N . PRO A 1 89 ? -0.032 5.722 -14.281 1.00 92.62 89 PRO A N 1
ATOM 702 C CA . PRO A 1 89 ? -0.671 5.402 -15.563 1.00 92.62 89 PRO A CA 1
ATOM 703 C C . PRO A 1 89 ? 0.271 5.247 -16.765 1.00 92.62 89 PRO A C 1
ATOM 705 O O . PRO A 1 89 ? -0.069 4.582 -17.741 1.00 92.62 89 PRO A O 1
ATOM 708 N N . THR A 1 90 ? 1.462 5.840 -16.709 1.00 93.69 90 THR A N 1
ATOM 709 C CA . THR A 1 9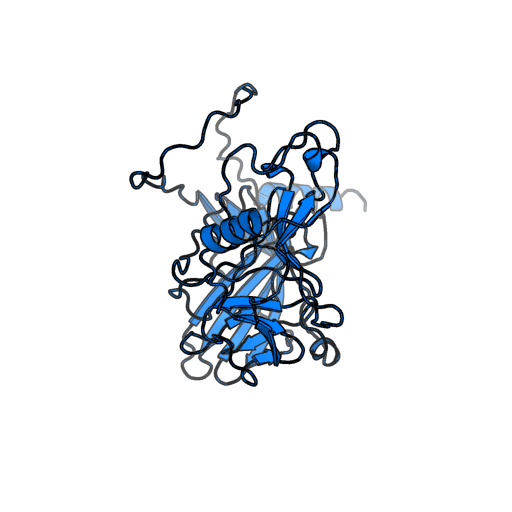0 ? 2.458 5.819 -17.786 1.00 93.69 90 THR A CA 1
ATOM 710 C C . THR A 1 90 ? 3.647 4.898 -17.518 1.00 93.69 90 THR A C 1
ATOM 712 O O . THR A 1 90 ? 4.414 4.632 -18.448 1.00 93.69 90 THR A O 1
ATOM 715 N N . TYR A 1 91 ? 3.824 4.401 -16.291 1.00 95.25 91 TYR A N 1
ATOM 716 C CA . TYR A 1 91 ? 5.052 3.722 -15.892 1.00 95.25 91 TYR A CA 1
ATOM 717 C C . TYR A 1 91 ? 4.850 2.739 -14.738 1.00 95.25 91 TYR A C 1
ATOM 719 O O . TYR A 1 91 ? 4.236 3.057 -13.722 1.00 95.25 91 TYR A O 1
ATOM 727 N N . LEU A 1 92 ? 5.417 1.547 -14.898 1.00 95.81 92 LEU A N 1
ATOM 728 C CA . LEU A 1 92 ? 5.607 0.577 -13.827 1.00 95.81 92 LEU A CA 1
ATOM 729 C C . LEU A 1 92 ? 7.068 0.636 -13.383 1.00 95.81 92 LEU A C 1
ATOM 731 O O . LEU A 1 92 ? 7.945 0.272 -14.172 1.00 95.81 92 LEU A O 1
ATOM 735 N N . ASN A 1 93 ? 7.306 1.053 -12.140 1.00 94.69 93 ASN A N 1
ATOM 736 C CA . ASN A 1 93 ? 8.638 1.074 -11.545 1.00 94.69 93 ASN A CA 1
ATOM 737 C C . ASN A 1 93 ? 9.005 -0.343 -11.058 1.00 94.69 93 ASN A C 1
ATOM 739 O O . ASN A 1 93 ? 8.201 -1.034 -10.431 1.00 94.69 93 ASN A O 1
ATOM 743 N N . LEU A 1 94 ? 10.206 -0.800 -11.414 1.00 95.69 94 LEU A N 1
ATOM 744 C CA . LEU A 1 94 ? 10.759 -2.110 -11.075 1.00 95.69 94 LEU A CA 1
ATOM 745 C C . LEU A 1 94 ? 12.107 -2.007 -10.342 1.00 95.69 94 LEU A C 1
ATOM 747 O O . LEU A 1 94 ? 12.746 -3.044 -10.178 1.00 95.69 94 LEU A O 1
ATOM 751 N N . SER A 1 95 ? 12.545 -0.811 -9.933 1.00 92.50 95 SER A N 1
ATOM 752 C CA . SER A 1 95 ? 13.890 -0.531 -9.403 1.00 92.50 95 SER A CA 1
ATOM 753 C C . SER A 1 95 ? 14.291 -1.498 -8.286 1.00 92.50 95 SER A C 1
ATOM 755 O O . SER A 1 95 ? 15.271 -2.218 -8.433 1.00 92.50 95 SER A O 1
ATOM 757 N N . GLU A 1 96 ? 13.443 -1.667 -7.269 1.00 90.56 96 GLU A N 1
ATOM 758 C CA . GLU A 1 96 ? 13.671 -2.589 -6.137 1.00 90.56 96 GLU A CA 1
ATOM 759 C C . GLU A 1 96 ? 13.661 -4.083 -6.503 1.00 90.56 96 GLU A C 1
ATOM 761 O O . GLU A 1 96 ? 13.898 -4.964 -5.680 1.00 90.56 96 GLU A O 1
ATOM 766 N N . SER A 1 97 ? 13.296 -4.418 -7.738 1.00 90.56 97 SER A N 1
ATOM 767 C CA . SER A 1 97 ? 13.337 -5.787 -8.248 1.00 90.56 97 SER A CA 1
ATOM 768 C C . SER A 1 97 ? 14.470 -6.019 -9.234 1.00 90.56 97 SER A C 1
ATOM 770 O O . SER A 1 97 ? 14.653 -7.165 -9.637 1.00 90.56 97 SER A O 1
ATOM 772 N N . VAL A 1 98 ? 15.211 -4.992 -9.650 1.00 90.94 98 VAL A N 1
ATOM 773 C CA . VAL A 1 98 ? 16.262 -5.147 -10.653 1.00 90.94 98 VAL A CA 1
ATOM 774 C C . VAL A 1 98 ? 17.647 -4.958 -10.055 1.00 90.94 98 VAL A C 1
ATOM 776 O O . VAL A 1 98 ? 17.998 -3.933 -9.500 1.00 90.94 98 VAL A O 1
ATOM 779 N N . HIS A 1 99 ? 18.471 -5.970 -10.264 1.00 90.19 99 HIS A N 1
ATOM 780 C CA . HIS A 1 99 ? 19.906 -5.947 -10.040 1.00 90.19 99 HIS A CA 1
ATOM 781 C C . HIS A 1 99 ? 20.570 -6.022 -11.415 1.00 90.19 99 HIS A C 1
ATOM 783 O O . HIS A 1 99 ? 20.491 -7.049 -12.105 1.00 90.19 99 HIS A O 1
ATOM 789 N N . LEU A 1 100 ? 21.117 -4.898 -11.868 1.00 92.19 100 LEU A N 1
ATOM 790 C CA . LEU A 1 100 ? 21.734 -4.748 -13.184 1.00 92.19 100 LEU A CA 1
ATOM 791 C C . LEU A 1 100 ? 23.262 -4.779 -13.041 1.00 92.19 100 LEU A C 1
ATOM 793 O O . LEU A 1 100 ? 23.780 -4.422 -11.986 1.00 92.19 100 LEU A O 1
ATOM 797 N N . PRO A 1 101 ? 24.001 -5.255 -14.059 1.00 91.81 101 PRO A N 1
ATOM 798 C CA . PRO A 1 101 ? 25.458 -5.231 -14.005 1.00 91.81 101 PRO A CA 1
ATOM 799 C C . PRO A 1 101 ? 25.977 -3.786 -13.969 1.00 91.81 101 PRO A C 1
ATOM 801 O O . PRO A 1 101 ? 25.303 -2.901 -14.495 1.00 91.81 101 PRO A O 1
ATOM 804 N N . PRO A 1 102 ? 27.181 -3.552 -13.424 1.00 88.00 102 PRO A N 1
ATOM 805 C CA . PRO A 1 102 ? 27.802 -2.234 -13.463 1.00 88.00 102 PRO A CA 1
ATOM 806 C C . PRO A 1 102 ? 28.033 -1.776 -14.906 1.00 88.00 102 PRO A C 1
ATOM 808 O O . PRO A 1 102 ? 28.279 -2.595 -15.800 1.00 88.00 102 PRO A O 1
ATOM 811 N N . HIS A 1 103 ? 27.991 -0.463 -15.115 1.00 90.31 103 HIS A N 1
ATOM 812 C CA . HIS A 1 103 ? 28.075 0.182 -16.427 1.00 90.31 103 HIS A CA 1
ATOM 813 C C . HIS A 1 103 ? 26.978 -0.300 -17.386 1.00 90.31 103 HIS A C 1
ATOM 815 O O . HIS A 1 103 ? 27.205 -0.490 -18.588 1.00 90.31 103 HIS A O 1
ATOM 821 N N . PHE A 1 104 ? 25.777 -0.527 -16.850 1.00 95.69 104 PHE A N 1
ATOM 822 C CA . PHE A 1 104 ? 24.611 -0.895 -17.642 1.00 95.69 104 PHE A CA 1
ATOM 823 C C . PHE A 1 104 ? 24.289 0.194 -18.669 1.00 95.69 104 PHE A C 1
ATOM 825 O O . PHE A 1 104 ? 23.982 -0.120 -19.827 1.00 95.69 104 PHE A O 1
ATOM 832 N N . LEU A 1 105 ? 24.412 1.459 -18.268 1.00 94.94 105 LEU A N 1
ATOM 833 C CA . LEU A 1 105 ? 24.341 2.659 -19.089 1.00 94.94 105 LEU A CA 1
ATOM 834 C C . LEU A 1 105 ? 25.749 3.152 -19.456 1.00 94.94 105 LEU A C 1
ATOM 836 O O . LEU A 1 105 ? 26.711 3.045 -18.700 1.00 94.94 105 LEU A O 1
ATOM 840 N N . THR A 1 106 ? 25.885 3.714 -20.656 1.00 94.62 106 THR A N 1
ATOM 841 C CA . THR A 1 106 ? 27.147 4.325 -21.103 1.00 94.62 106 THR A CA 1
ATOM 842 C C . THR A 1 106 ? 27.322 5.732 -20.528 1.00 94.62 106 THR A C 1
ATOM 844 O O . THR A 1 106 ? 26.344 6.436 -20.290 1.00 94.62 106 THR A O 1
ATOM 847 N N . ALA A 1 107 ? 28.561 6.229 -20.450 1.00 92.06 107 ALA A N 1
ATOM 848 C CA . ALA A 1 107 ? 28.855 7.604 -20.016 1.00 92.06 107 ALA A CA 1
ATOM 849 C C . ALA A 1 107 ? 28.104 8.697 -20.810 1.00 92.06 107 ALA A C 1
ATOM 851 O O . ALA A 1 107 ? 27.834 9.782 -20.302 1.00 92.06 107 ALA A O 1
ATOM 852 N N . LYS A 1 108 ? 27.750 8.430 -22.075 1.00 93.25 108 LYS A N 1
ATOM 853 C CA . LYS A 1 108 ? 26.923 9.338 -22.886 1.00 93.25 108 LYS A CA 1
ATOM 854 C C . LYS A 1 108 ? 25.442 9.268 -22.508 1.00 93.25 108 LYS A C 1
ATOM 856 O O . LYS A 1 108 ? 24.737 10.266 -22.617 1.00 93.25 108 LYS A O 1
ATOM 861 N N . GLU A 1 109 ? 24.960 8.087 -22.143 1.00 94.94 109 GLU A N 1
ATOM 862 C CA . GLU A 1 109 ? 23.576 7.854 -21.731 1.00 94.94 109 GLU A CA 1
ATOM 863 C C . GLU A 1 109 ? 23.297 8.417 -20.341 1.00 94.94 109 GLU A C 1
ATOM 865 O O . GLU A 1 109 ? 22.247 9.022 -20.167 1.00 94.94 109 GLU A O 1
ATOM 870 N N . LEU A 1 110 ? 24.265 8.334 -19.422 1.00 92.94 110 LEU A N 1
ATOM 871 C CA . LEU A 1 110 ? 24.175 8.893 -18.069 1.00 92.94 110 LEU A CA 1
ATOM 872 C C . LEU A 1 110 ? 23.910 10.410 -18.044 1.00 92.94 110 LEU A C 1
ATOM 874 O O . LEU A 1 110 ? 23.414 10.924 -17.053 1.00 92.94 110 LEU A O 1
ATOM 878 N N . LYS A 1 111 ? 24.144 11.128 -19.149 1.00 90.62 111 LYS A N 1
ATOM 879 C CA . LYS A 1 111 ? 23.841 12.565 -19.295 1.00 90.62 111 LYS A CA 1
ATOM 880 C C . LYS A 1 111 ? 22.384 12.873 -19.671 1.00 90.62 111 LYS A C 1
ATOM 882 O O . LYS A 1 111 ? 22.075 14.019 -19.981 1.00 90.62 111 LYS A O 1
ATOM 887 N N . LYS A 1 112 ? 21.505 11.870 -19.762 1.00 92.69 112 LYS A N 1
ATOM 888 C CA . LYS A 1 112 ? 20.118 12.034 -20.227 1.00 92.69 112 LYS A CA 1
ATOM 889 C C . LYS A 1 112 ? 19.134 11.690 -19.126 1.00 92.69 112 LYS A C 1
ATOM 891 O O . LYS A 1 112 ? 19.198 10.605 -18.585 1.00 92.69 112 LYS A O 1
ATOM 896 N N . ASP A 1 113 ? 18.125 12.523 -18.918 1.00 93.06 113 ASP A N 1
ATOM 897 C CA . ASP A 1 113 ? 17.139 12.292 -17.849 1.00 93.06 113 ASP A CA 1
ATOM 898 C C . ASP A 1 113 ? 16.194 11.112 -18.123 1.00 93.06 113 ASP A C 1
ATOM 900 O O . ASP A 1 113 ? 15.517 10.622 -17.224 1.00 93.06 113 ASP A O 1
ATOM 904 N N . SER A 1 114 ? 16.118 10.644 -19.372 1.00 94.56 114 SER A N 1
ATOM 905 C CA . SER A 1 114 ? 15.385 9.425 -19.704 1.00 94.56 114 SER A CA 1
ATOM 906 C C . SER A 1 114 ? 15.951 8.702 -20.918 1.00 94.56 114 SER A C 1
ATOM 908 O O . SER A 1 114 ? 16.493 9.304 -21.854 1.00 94.56 114 SER A O 1
ATOM 910 N N . LEU A 1 115 ? 15.790 7.381 -20.914 1.00 96.06 115 LEU A N 1
ATOM 911 C CA . LEU A 1 115 ? 16.284 6.493 -21.959 1.00 96.06 115 LEU A CA 1
ATOM 912 C C . LEU A 1 115 ? 15.251 5.417 -22.279 1.00 96.06 115 LEU A C 1
ATOM 914 O O . LEU A 1 115 ? 14.585 4.872 -21.400 1.00 96.06 115 LEU A O 1
ATOM 918 N N . VAL A 1 116 ? 15.156 5.066 -23.561 1.00 97.62 116 VAL A N 1
ATOM 919 C CA . VAL A 1 116 ? 14.499 3.828 -23.988 1.00 97.62 116 VAL A CA 1
ATOM 920 C C . VAL A 1 116 ? 15.564 2.753 -24.098 1.00 97.62 116 VAL A C 1
ATOM 922 O O . VAL A 1 116 ? 16.534 2.912 -24.837 1.00 97.62 116 VAL A O 1
ATOM 925 N N . LEU A 1 117 ? 15.373 1.659 -23.370 1.00 97.62 117 LEU A N 1
ATOM 926 C CA . LEU A 1 117 ? 16.309 0.548 -23.359 1.00 97.62 117 LEU A CA 1
ATOM 927 C C . LEU A 1 117 ? 16.109 -0.324 -24.600 1.00 97.62 117 LEU A C 1
ATOM 929 O O . LEU A 1 117 ? 14.980 -0.646 -24.985 1.00 97.62 117 LEU A O 1
ATOM 933 N N . ASP A 1 118 ? 17.218 -0.732 -25.214 1.00 96.94 118 ASP A N 1
ATOM 934 C CA . ASP A 1 118 ? 17.194 -1.652 -26.346 1.00 96.94 118 ASP A CA 1
ATOM 935 C C . ASP A 1 118 ? 16.662 -3.045 -25.955 1.00 96.94 118 ASP A C 1
ATOM 937 O O . ASP A 1 118 ? 16.409 -3.367 -24.791 1.00 96.94 118 ASP A O 1
ATOM 941 N N . VAL A 1 119 ? 16.489 -3.915 -26.952 1.00 96.38 119 VAL A N 1
ATOM 942 C CA . VAL A 1 119 ? 15.908 -5.252 -26.761 1.00 96.38 119 VAL A CA 1
ATOM 943 C C . VAL A 1 119 ? 16.730 -6.130 -25.804 1.00 96.38 119 VAL A C 1
ATOM 945 O O . VAL A 1 119 ? 16.138 -6.940 -25.082 1.00 96.38 119 VAL A O 1
ATOM 948 N N . ARG A 1 120 ? 18.063 -5.987 -25.777 1.00 96.56 120 ARG A N 1
ATOM 949 C CA . ARG A 1 120 ? 18.951 -6.762 -24.895 1.00 96.56 120 ARG A CA 1
ATOM 950 C C . ARG A 1 120 ? 18.832 -6.259 -23.459 1.00 96.56 120 ARG A C 1
ATOM 952 O O . ARG A 1 120 ? 18.515 -7.050 -22.573 1.00 96.56 120 ARG A O 1
ATOM 959 N N . ARG A 1 121 ? 18.970 -4.950 -23.246 1.00 97.19 121 ARG A N 1
ATOM 960 C CA . ARG A 1 121 ? 18.829 -4.302 -21.931 1.00 97.19 121 ARG A CA 1
ATOM 961 C C . ARG A 1 121 ? 17.431 -4.493 -21.339 1.00 97.19 121 ARG A C 1
ATOM 963 O O . ARG A 1 121 ? 17.295 -4.858 -20.175 1.00 97.19 121 ARG A O 1
ATOM 970 N N . ARG A 1 122 ? 16.379 -4.399 -22.158 1.00 97.81 122 ARG A N 1
ATOM 971 C CA . ARG A 1 122 ? 15.004 -4.760 -21.768 1.00 97.81 122 ARG A CA 1
ATOM 972 C C . ARG A 1 122 ? 14.904 -6.201 -21.266 1.00 97.81 122 ARG A C 1
ATOM 974 O O . ARG A 1 122 ? 14.197 -6.469 -20.299 1.00 97.81 122 ARG A O 1
ATOM 981 N N . ALA A 1 123 ? 15.543 -7.152 -21.950 1.00 97.50 123 ALA A N 1
ATOM 982 C CA . ALA A 1 123 ? 15.516 -8.548 -21.524 1.00 97.50 123 ALA A CA 1
ATOM 983 C C . ALA A 1 123 ? 16.231 -8.747 -20.178 1.00 97.50 123 ALA A C 1
ATOM 985 O O . ALA A 1 123 ? 15.768 -9.557 -19.380 1.00 97.50 123 ALA A O 1
ATOM 986 N N . MET A 1 124 ? 17.300 -7.990 -19.916 1.00 97.31 124 MET A N 1
ATOM 987 C CA . MET A 1 124 ? 18.013 -8.001 -18.635 1.00 97.31 124 MET A CA 1
ATOM 988 C C . MET A 1 124 ? 17.149 -7.454 -17.497 1.00 97.31 124 MET A C 1
ATOM 990 O O . MET A 1 124 ? 17.018 -8.136 -16.488 1.00 97.31 124 MET A O 1
ATOM 994 N N . VAL A 1 125 ? 16.488 -6.305 -17.691 1.00 97.25 125 VAL A N 1
ATOM 995 C CA . VAL A 1 125 ? 15.539 -5.724 -16.716 1.00 97.25 125 VAL A CA 1
ATOM 996 C C . VAL A 1 125 ? 14.448 -6.731 -16.348 1.00 97.25 125 VAL A C 1
ATOM 998 O O . VAL A 1 125 ? 14.255 -7.037 -15.176 1.00 97.25 125 VAL A O 1
ATOM 1001 N N . LEU A 1 126 ? 13.778 -7.320 -17.347 1.00 97.81 126 LEU A N 1
ATOM 1002 C CA . LEU A 1 126 ? 12.722 -8.308 -17.097 1.00 97.81 126 LEU A CA 1
ATOM 1003 C C . LEU A 1 126 ? 13.243 -9.554 -16.373 1.00 97.81 126 LEU A C 1
ATOM 1005 O O . LEU A 1 126 ? 12.623 -10.009 -15.416 1.00 97.81 126 LEU A O 1
ATOM 1009 N N . LYS A 1 127 ? 14.387 -10.096 -16.814 1.00 97.12 127 LYS A N 1
ATOM 1010 C CA . LYS A 1 127 ? 14.999 -11.276 -16.192 1.00 97.12 127 LYS A CA 1
ATOM 1011 C C . LYS A 1 127 ? 15.367 -10.999 -14.736 1.00 97.12 127 LYS A C 1
ATOM 1013 O O . LYS A 1 127 ? 15.087 -11.838 -13.890 1.00 97.12 127 LYS A O 1
ATOM 1018 N N . SER A 1 128 ? 15.968 -9.842 -14.467 1.00 95.62 128 SER A N 1
ATOM 1019 C CA . SER A 1 128 ? 16.388 -9.441 -13.126 1.00 95.62 128 SER A CA 1
ATOM 1020 C C . SER A 1 128 ? 15.188 -9.285 -12.187 1.00 95.62 128 SER A C 1
ATOM 1022 O O . SER A 1 128 ? 15.192 -9.832 -11.090 1.00 95.62 128 SER A O 1
ATOM 1024 N N . ALA A 1 129 ? 14.090 -8.702 -12.683 1.00 94.62 129 ALA A N 1
ATOM 1025 C CA . ALA A 1 129 ? 12.838 -8.581 -11.937 1.00 94.62 129 ALA A CA 1
ATOM 1026 C C . ALA A 1 129 ? 12.090 -9.907 -11.695 1.00 94.62 129 ALA A C 1
ATOM 1028 O O . ALA A 1 129 ? 11.153 -9.938 -10.889 1.00 94.62 129 ALA A O 1
ATOM 1029 N N . GLY A 1 130 ? 12.484 -10.993 -12.372 1.00 95.56 130 GLY A N 1
ATOM 1030 C CA . GLY A 1 130 ? 11.769 -12.271 -12.363 1.00 95.56 130 GLY A CA 1
ATOM 1031 C C . GLY A 1 130 ? 10.499 -12.270 -13.223 1.00 95.56 130 GLY A C 1
ATOM 1032 O O . GLY A 1 130 ? 9.602 -13.071 -12.984 1.00 95.56 130 GLY A O 1
ATOM 1033 N N . ILE A 1 131 ? 10.410 -11.374 -14.212 1.00 97.12 131 ILE A N 1
ATOM 1034 C CA . ILE A 1 131 ? 9.225 -11.169 -15.053 1.00 97.12 131 ILE A CA 1
ATOM 1035 C C . ILE A 1 131 ? 9.412 -11.835 -16.420 1.00 97.12 131 ILE A C 1
ATOM 1037 O O . ILE A 1 131 ? 10.383 -11.604 -17.148 1.00 97.12 131 ILE A O 1
ATOM 1041 N N . SER A 1 132 ? 8.426 -12.626 -16.828 1.00 97.50 132 SER A N 1
ATOM 1042 C CA . SER A 1 132 ? 8.346 -13.232 -18.152 1.00 97.50 132 SER A CA 1
ATOM 1043 C C . SER A 1 132 ? 7.738 -12.279 -19.180 1.00 97.50 132 SER A C 1
ATOM 1045 O O . SER A 1 132 ? 6.804 -11.526 -18.920 1.00 97.50 132 SER A O 1
ATOM 1047 N N . LYS A 1 133 ? 8.175 -12.390 -20.442 1.00 96.81 133 LYS A N 1
ATOM 1048 C CA . LYS A 1 133 ? 7.542 -11.678 -21.573 1.00 96.81 133 LYS A CA 1
ATOM 1049 C C . LYS A 1 133 ? 6.078 -12.084 -21.803 1.00 96.81 133 LYS A C 1
ATOM 1051 O O . LYS A 1 133 ? 5.384 -11.402 -22.554 1.00 96.81 133 LYS A O 1
ATOM 1056 N N . ARG A 1 134 ? 5.653 -13.222 -21.242 1.00 97.69 134 ARG A N 1
ATOM 1057 C CA . ARG A 1 134 ? 4.279 -13.742 -21.322 1.00 97.69 134 ARG A CA 1
ATOM 1058 C C . ARG A 1 134 ? 3.411 -13.304 -20.141 1.00 97.69 134 ARG A C 1
ATOM 1060 O O . ARG A 1 134 ? 2.213 -13.567 -20.176 1.00 97.69 134 ARG A O 1
ATOM 1067 N N . ASP A 1 135 ? 3.996 -12.659 -19.134 1.00 98.56 135 ASP A N 1
ATOM 1068 C CA . ASP A 1 135 ? 3.248 -12.189 -17.976 1.00 98.56 135 ASP A CA 1
ATOM 1069 C C . ASP A 1 135 ? 2.316 -11.036 -18.338 1.00 98.56 135 ASP A C 1
ATOM 1071 O O . ASP A 1 135 ? 2.413 -10.390 -19.390 1.00 98.56 135 ASP A O 1
ATOM 1075 N N . THR A 1 136 ? 1.391 -10.786 -17.422 1.00 98.75 136 THR A N 1
ATOM 1076 C CA . THR A 1 136 ? 0.464 -9.665 -17.460 1.00 98.75 136 THR A CA 1
ATOM 1077 C C . THR A 1 136 ? 0.674 -8.819 -16.213 1.00 98.75 136 THR A C 1
ATOM 1079 O O . THR A 1 136 ? 0.833 -9.344 -15.112 1.00 98.75 136 THR A O 1
ATOM 1082 N N . ILE A 1 137 ? 0.676 -7.504 -16.402 1.00 98.50 137 ILE A N 1
ATOM 1083 C CA . ILE A 1 137 ? 0.602 -6.521 -15.329 1.00 98.50 137 ILE A CA 1
ATOM 1084 C C . ILE A 1 137 ? -0.878 -6.376 -14.973 1.00 98.50 137 ILE A C 1
ATOM 1086 O O . ILE A 1 137 ? -1.703 -6.030 -15.826 1.00 98.50 137 ILE A O 1
ATOM 1090 N N . TYR A 1 138 ? -1.206 -6.671 -13.724 1.00 98.38 138 TYR A N 1
ATOM 1091 C CA . TYR A 1 138 ? -2.524 -6.504 -13.137 1.00 98.38 138 TYR A CA 1
ATOM 1092 C C . TYR A 1 138 ? -2.476 -5.311 -12.193 1.00 98.38 138 TYR A C 1
ATOM 1094 O O . TYR A 1 138 ? -1.785 -5.378 -11.182 1.00 98.38 138 TYR A O 1
ATOM 1102 N N . VAL A 1 139 ? -3.199 -4.241 -12.515 1.00 97.75 139 VAL A N 1
ATOM 1103 C CA . VAL A 1 139 ? -3.326 -3.067 -11.638 1.00 97.75 139 VAL A CA 1
ATOM 1104 C C . VAL A 1 139 ? -4.715 -3.114 -11.025 1.00 97.75 139 VAL A C 1
ATOM 1106 O O . VAL A 1 139 ? -5.702 -2.884 -11.727 1.00 97.75 139 VAL A O 1
ATOM 1109 N N . TYR A 1 140 ? -4.803 -3.474 -9.747 1.00 96.81 140 TYR A N 1
ATOM 1110 C CA . TYR A 1 140 ? -6.032 -3.330 -8.980 1.00 96.81 140 TYR A CA 1
ATOM 1111 C C . TYR A 1 140 ? -6.146 -1.882 -8.533 1.00 96.81 140 TYR A C 1
ATOM 1113 O O . TYR A 1 140 ? -5.336 -1.398 -7.746 1.00 96.81 140 TYR A O 1
ATOM 1121 N N . GLU A 1 141 ? -7.134 -1.187 -9.068 1.00 93.81 141 GLU A N 1
ATOM 1122 C CA . GLU A 1 141 ? -7.417 0.192 -8.725 1.00 93.81 141 GLU A CA 1
ATOM 1123 C C . GLU A 1 141 ? -8.501 0.205 -7.656 1.00 93.81 141 GLU A C 1
ATOM 1125 O O . GLU A 1 141 ? -9.602 -0.323 -7.857 1.00 93.81 141 GLU A O 1
ATOM 1130 N N . VAL A 1 142 ? -8.140 0.762 -6.497 1.00 91.69 142 VAL A N 1
ATOM 1131 C CA . VAL A 1 142 ? -8.949 0.637 -5.297 1.00 91.69 142 VAL A CA 1
ATOM 1132 C C . VAL A 1 142 ? -10.277 1.337 -5.526 1.00 91.69 142 VAL A C 1
ATOM 1134 O O . VAL A 1 142 ? -11.278 0.642 -5.489 1.00 91.69 142 VAL A O 1
ATOM 1137 N N . ASN A 1 143 ? -10.361 2.638 -5.815 1.00 89.06 143 ASN A N 1
ATOM 1138 C CA . ASN A 1 143 ? -11.632 3.383 -5.872 1.00 89.06 143 ASN A CA 1
ATOM 1139 C C . ASN A 1 143 ? -12.719 2.720 -6.713 1.00 89.06 143 ASN A C 1
ATOM 1141 O O . ASN A 1 143 ? -13.801 2.477 -6.174 1.00 89.06 143 ASN A O 1
ATOM 1145 N N . ARG A 1 144 ? -12.453 2.320 -7.959 1.00 90.94 144 ARG A N 1
ATOM 1146 C CA . ARG A 1 144 ? -13.499 1.697 -8.794 1.00 90.94 144 ARG A CA 1
ATOM 1147 C C . ARG A 1 144 ? -13.671 0.195 -8.574 1.00 90.94 144 ARG A C 1
ATOM 1149 O O . ARG A 1 144 ? -14.594 -0.368 -9.151 1.00 90.94 144 ARG A O 1
ATOM 1156 N N . ASP A 1 145 ? -12.850 -0.451 -7.741 1.00 93.50 145 ASP A N 1
ATOM 1157 C CA . ASP A 1 145 ? -12.850 -1.916 -7.568 1.00 93.50 145 ASP A CA 1
ATOM 1158 C C . ASP A 1 145 ? -12.626 -2.636 -8.909 1.00 93.50 145 ASP A C 1
ATOM 1160 O O . ASP A 1 145 ? -13.378 -3.527 -9.312 1.00 93.50 145 ASP A O 1
ATOM 1164 N N . THR A 1 146 ? -11.626 -2.183 -9.671 1.00 94.81 146 THR A N 1
ATOM 1165 C CA . THR A 1 146 ? -11.373 -2.674 -11.034 1.00 94.81 146 THR A CA 1
ATOM 1166 C C . THR A 1 146 ? -9.951 -3.175 -11.203 1.00 94.81 146 THR A C 1
ATOM 1168 O O . THR A 1 146 ? -9.026 -2.694 -10.559 1.00 94.81 146 THR A O 1
ATOM 1171 N N . VAL A 1 147 ? -9.768 -4.152 -12.096 1.00 97.56 147 VAL A N 1
ATOM 1172 C CA . VAL A 1 147 ? -8.443 -4.682 -12.439 1.00 97.56 147 VAL A CA 1
ATOM 1173 C C . VAL A 1 147 ? -8.132 -4.376 -13.896 1.00 97.56 147 VAL A C 1
ATOM 1175 O O . VAL A 1 147 ? -8.731 -4.962 -14.802 1.00 97.56 147 VAL A O 1
ATOM 1178 N N . PHE A 1 148 ? -7.146 -3.513 -14.121 1.00 96.94 148 PHE A N 1
ATOM 1179 C CA . PHE A 1 148 ? -6.556 -3.308 -15.439 1.00 96.94 148 PHE A CA 1
ATOM 1180 C C . PHE A 1 148 ? -5.622 -4.467 -15.766 1.00 96.94 148 PHE A C 1
ATOM 1182 O O . PHE A 1 148 ? -4.925 -4.985 -14.894 1.00 96.94 148 PHE A O 1
ATOM 1189 N N . LYS A 1 149 ? -5.607 -4.876 -17.035 1.00 97.56 149 LYS A N 1
ATOM 1190 C CA . LYS A 1 149 ? -4.767 -5.968 -17.535 1.00 97.56 149 LYS A CA 1
ATOM 1191 C C . LYS A 1 149 ? -3.927 -5.458 -18.688 1.00 97.56 149 LYS A C 1
ATOM 1193 O O . LYS A 1 149 ? -4.471 -5.082 -19.724 1.00 97.56 149 LYS A O 1
ATOM 1198 N N . ILE A 1 150 ? -2.613 -5.462 -18.512 1.00 98.19 150 ILE A N 1
ATOM 1199 C CA . ILE A 1 150 ? -1.674 -4.933 -19.498 1.00 98.19 150 ILE A CA 1
ATOM 1200 C C . ILE A 1 150 ? -0.652 -6.033 -19.808 1.00 98.19 150 ILE A C 1
ATOM 1202 O O . ILE A 1 150 ? 0.130 -6.405 -18.932 1.00 98.19 150 ILE A O 1
ATOM 1206 N N . PRO A 1 151 ? -0.641 -6.599 -21.026 1.00 98.19 151 PRO A N 1
ATOM 1207 C CA . PRO A 1 151 ? 0.354 -7.598 -21.396 1.00 98.19 151 PRO A CA 1
ATOM 1208 C C . PRO A 1 151 ? 1.771 -7.017 -21.325 1.00 98.19 151 PRO A C 1
ATOM 1210 O O . PRO A 1 151 ? 2.027 -5.950 -21.875 1.00 98.19 151 PRO A O 1
ATOM 1213 N N . VAL A 1 152 ? 2.723 -7.747 -20.732 1.00 98.50 152 VAL A N 1
ATOM 1214 C CA . VAL A 1 152 ? 4.148 -7.348 -20.739 1.00 98.50 152 VAL A CA 1
ATOM 1215 C C . VAL A 1 152 ? 4.725 -7.387 -22.161 1.00 98.50 152 VAL A C 1
ATOM 1217 O O . VAL A 1 152 ? 5.677 -6.673 -22.505 1.00 98.50 152 VAL A O 1
ATOM 1220 N N . LYS A 1 153 ? 4.154 -8.236 -23.022 1.00 97.06 153 LYS A N 1
ATOM 1221 C CA . LYS A 1 153 ? 4.528 -8.349 -24.432 1.00 97.06 153 LYS A CA 1
ATOM 1222 C C . LYS A 1 153 ? 4.362 -6.998 -25.138 1.00 97.06 153 LYS A C 1
ATOM 1224 O O . LYS A 1 153 ? 3.271 -6.451 -25.197 1.00 97.06 153 LYS A O 1
ATOM 1229 N N . GLY A 1 154 ? 5.445 -6.510 -25.741 1.00 93.12 154 GLY A N 1
ATOM 1230 C CA . GLY A 1 154 ? 5.441 -5.285 -26.549 1.00 93.12 154 GLY A CA 1
ATOM 1231 C C . GLY A 1 154 ? 5.689 -3.989 -25.773 1.00 93.12 154 GLY A C 1
ATOM 1232 O O . GLY A 1 154 ? 6.003 -2.986 -26.406 1.00 93.12 154 GLY A O 1
ATOM 1233 N N . LEU A 1 155 ? 5.646 -3.998 -24.434 1.00 98.19 155 LEU A N 1
ATOM 1234 C CA . LEU A 1 155 ? 6.006 -2.815 -23.642 1.00 98.19 155 LEU A CA 1
ATOM 1235 C C . LEU A 1 155 ? 7.499 -2.512 -23.761 1.00 98.19 155 LEU A C 1
ATOM 1237 O O . LEU A 1 155 ? 8.320 -3.435 -23.716 1.00 98.19 155 LEU A O 1
ATOM 1241 N N . GLN A 1 156 ? 7.852 -1.234 -23.885 1.00 98.00 156 GLN A N 1
ATOM 1242 C CA . GLN A 1 156 ? 9.240 -0.773 -23.857 1.00 98.00 156 GLN A CA 1
ATOM 1243 C C . GLN A 1 156 ? 9.753 -0.754 -22.417 1.00 98.00 156 GLN A C 1
ATOM 1245 O O . GLN A 1 156 ? 9.020 -0.360 -21.512 1.00 98.00 156 GLN A O 1
ATOM 1250 N N . ALA A 1 157 ? 11.014 -1.137 -22.219 1.00 98.12 157 ALA A N 1
ATOM 1251 C CA . ALA A 1 157 ? 11.697 -0.813 -20.976 1.00 98.12 157 ALA A CA 1
ATOM 1252 C C . ALA A 1 157 ? 12.291 0.590 -21.093 1.00 98.12 157 ALA A C 1
ATOM 1254 O O . ALA A 1 157 ? 12.844 0.951 -22.137 1.00 98.12 157 ALA A O 1
ATOM 1255 N N . LYS A 1 158 ? 12.138 1.377 -20.036 1.00 97.44 158 LYS A N 1
ATOM 1256 C CA . LYS A 1 158 ? 12.689 2.724 -19.933 1.00 97.44 158 LYS A CA 1
ATOM 1257 C C . LYS A 1 158 ? 13.377 2.883 -18.593 1.00 97.44 158 LYS A C 1
ATOM 1259 O O . LYS A 1 158 ? 13.077 2.137 -17.660 1.00 97.44 158 LYS A O 1
ATOM 1264 N N . CYS A 1 159 ? 14.266 3.857 -18.530 1.00 95.50 159 CYS A N 1
ATOM 1265 C CA . CYS A 1 159 ? 14.711 4.394 -17.264 1.00 95.50 159 CYS A CA 1
ATOM 1266 C C . CYS A 1 159 ? 14.603 5.915 -17.248 1.00 95.50 159 CYS A C 1
ATOM 1268 O O . CYS A 1 159 ? 14.644 6.562 -18.302 1.00 95.50 159 CYS A O 1
ATOM 1270 N N . TYR A 1 160 ? 14.418 6.442 -16.046 1.00 94.38 160 TYR A N 1
ATOM 1271 C CA . TYR A 1 160 ? 14.305 7.860 -15.733 1.00 94.38 160 TYR A CA 1
ATOM 1272 C C . TYR A 1 160 ? 15.293 8.172 -14.625 1.00 94.38 160 TYR A C 1
ATOM 1274 O O . TYR A 1 160 ? 15.519 7.313 -13.781 1.00 94.38 160 TYR A O 1
ATOM 1282 N N . ILE A 1 161 ? 15.890 9.355 -14.630 1.00 92.44 161 ILE A N 1
ATOM 1283 C CA . ILE A 1 161 ? 16.650 9.797 -13.464 1.00 92.44 161 ILE A CA 1
ATOM 1284 C C . ILE A 1 161 ? 15.720 9.884 -12.248 1.00 92.44 161 ILE A C 1
ATOM 1286 O O . ILE A 1 161 ? 14.577 10.331 -12.384 1.00 92.44 161 ILE A O 1
ATOM 1290 N N . ASN A 1 162 ? 16.191 9.416 -11.095 1.00 89.56 162 ASN A N 1
ATOM 1291 C CA . ASN A 1 162 ? 15.476 9.585 -9.838 1.00 89.56 162 ASN A CA 1
ATOM 1292 C C . ASN A 1 162 ? 15.455 11.081 -9.461 1.00 89.56 162 ASN A C 1
ATOM 1294 O O . ASN A 1 162 ? 16.396 11.823 -9.728 1.00 89.56 162 ASN A O 1
ATOM 1298 N N . ILE A 1 163 ? 14.356 11.544 -8.869 1.00 85.81 163 ILE A N 1
ATOM 1299 C CA . ILE A 1 163 ? 14.138 12.969 -8.573 1.00 85.81 163 ILE A CA 1
ATOM 1300 C C . ILE A 1 163 ? 15.104 13.562 -7.534 1.00 85.81 163 ILE A C 1
ATOM 1302 O O . ILE A 1 163 ? 15.193 14.784 -7.441 1.00 85.81 163 ILE A O 1
ATOM 1306 N N . TYR A 1 164 ? 15.791 12.722 -6.762 1.00 83.69 164 TYR A N 1
ATOM 1307 C CA . TYR A 1 164 ? 16.756 13.116 -5.735 1.00 83.69 164 TYR A CA 1
ATOM 1308 C C . TYR A 1 164 ? 18.199 13.166 -6.254 1.00 83.69 164 TYR A C 1
ATOM 1310 O O . TYR A 1 164 ? 19.109 13.493 -5.499 1.00 83.69 164 TYR A O 1
ATOM 1318 N N . GLU A 1 165 ? 18.419 12.851 -7.530 1.00 84.44 165 GLU A N 1
ATOM 1319 C CA . GLU A 1 165 ? 19.753 12.768 -8.122 1.00 84.44 165 GLU A CA 1
ATOM 1320 C C . GLU A 1 165 ? 20.169 14.077 -8.794 1.00 84.44 165 GLU A C 1
ATOM 1322 O O . GLU A 1 165 ? 19.437 14.654 -9.607 1.00 84.44 165 GLU A O 1
ATOM 1327 N N . ASP A 1 166 ? 21.402 14.497 -8.522 1.00 75.62 166 ASP A N 1
ATOM 1328 C CA . ASP A 1 166 ? 22.006 15.669 -9.144 1.00 75.62 166 ASP A CA 1
ATOM 1329 C C . ASP A 1 166 ? 22.626 15.350 -10.515 1.00 75.62 166 ASP A C 1
ATOM 1331 O O . ASP A 1 166 ? 22.911 14.211 -10.895 1.00 75.62 166 ASP A O 1
ATOM 1335 N N . ALA A 1 167 ? 22.812 16.390 -11.331 1.00 69.19 167 ALA A N 1
ATOM 1336 C CA . ALA A 1 167 ? 23.246 16.231 -12.717 1.00 69.19 167 ALA A CA 1
ATOM 1337 C C . ALA A 1 167 ? 24.718 15.815 -12.890 1.00 69.19 167 ALA A C 1
ATOM 1339 O O . ALA A 1 167 ? 25.081 15.342 -13.970 1.00 69.19 167 ALA A O 1
ATOM 1340 N N . GLU A 1 168 ? 25.558 16.022 -11.873 1.00 70.88 168 GLU A N 1
ATOM 1341 C CA . GLU A 1 168 ? 27.014 16.060 -12.050 1.00 70.88 168 GLU A CA 1
ATOM 1342 C C . GLU A 1 168 ? 27.723 14.712 -11.817 1.00 70.88 168 GLU A C 1
ATOM 1344 O O . GLU A 1 168 ? 28.747 14.487 -12.457 1.00 70.88 168 GLU A O 1
ATOM 1349 N N . ASP A 1 169 ? 27.129 13.764 -11.077 1.00 79.12 169 ASP A N 1
ATOM 1350 C CA . ASP A 1 169 ? 27.768 12.485 -10.696 1.00 79.12 169 ASP A CA 1
ATOM 1351 C C . ASP A 1 169 ? 26.878 11.246 -10.928 1.00 79.12 169 ASP A C 1
ATOM 1353 O O . ASP A 1 169 ? 26.841 10.306 -10.138 1.00 79.12 169 ASP A O 1
ATOM 1357 N N . ARG A 1 170 ? 26.144 11.230 -12.044 1.00 88.88 170 ARG A N 1
ATOM 1358 C CA . ARG A 1 170 ? 25.180 10.159 -12.344 1.00 88.88 170 ARG A CA 1
ATOM 1359 C C . ARG A 1 170 ? 25.858 8.828 -12.650 1.00 88.88 170 ARG A C 1
ATOM 1361 O O . ARG A 1 170 ? 26.723 8.754 -13.527 1.00 88.88 170 ARG A O 1
ATOM 1368 N N . ASP A 1 171 ? 25.341 7.757 -12.064 1.00 91.06 171 ASP A N 1
ATOM 1369 C CA . ASP A 1 171 ? 25.682 6.381 -12.417 1.00 91.06 171 ASP A CA 1
ATOM 1370 C C . ASP A 1 171 ? 24.421 5.541 -12.702 1.00 91.06 171 ASP A C 1
ATOM 1372 O O . ASP A 1 171 ? 23.325 6.072 -12.883 1.00 91.06 171 ASP A O 1
ATOM 1376 N N . ASP A 1 172 ? 24.565 4.219 -12.830 1.00 90.06 172 ASP A N 1
ATOM 1377 C CA . ASP A 1 172 ? 23.422 3.332 -13.072 1.00 90.06 172 ASP A CA 1
ATOM 1378 C C . ASP A 1 172 ? 22.386 3.382 -11.940 1.00 90.06 172 ASP A C 1
ATOM 1380 O O . ASP A 1 172 ? 21.197 3.182 -12.204 1.00 90.06 172 ASP A O 1
ATOM 1384 N N . SER A 1 173 ? 22.830 3.634 -10.707 1.00 89.56 173 SER A N 1
ATOM 1385 C CA . SER A 1 173 ? 21.999 3.737 -9.511 1.00 89.56 173 SER A CA 1
ATOM 1386 C C . SER A 1 173 ? 21.285 5.080 -9.393 1.00 89.56 173 SER A C 1
ATOM 1388 O O . SER A 1 173 ? 20.316 5.157 -8.651 1.00 89.56 173 SER A O 1
ATOM 1390 N N . SER A 1 174 ? 21.631 6.076 -10.211 1.00 91.94 174 SER A N 1
ATOM 1391 C CA . SER A 1 174 ? 20.866 7.325 -10.310 1.00 91.94 174 SER A CA 1
ATOM 1392 C C . SER A 1 174 ? 19.543 7.175 -11.075 1.00 91.94 174 SER A C 1
ATOM 1394 O O . SER A 1 174 ? 18.762 8.118 -11.189 1.00 91.94 174 SER A O 1
ATOM 1396 N N . TYR A 1 175 ? 19.274 6.006 -11.665 1.00 93.81 175 TYR A N 1
ATOM 1397 C CA . TYR A 1 175 ? 18.105 5.794 -12.518 1.00 93.81 175 TYR A CA 1
ATOM 1398 C C . TYR A 1 175 ? 17.079 4.850 -11.893 1.00 93.81 175 TYR A C 1
ATOM 1400 O O . TYR A 1 175 ? 17.396 3.848 -11.255 1.00 93.81 175 TYR A O 1
ATOM 1408 N N . GLU A 1 176 ? 15.808 5.153 -12.118 1.00 94.56 176 GLU A N 1
ATOM 1409 C CA . GLU A 1 176 ? 14.675 4.255 -11.948 1.00 94.56 176 GLU A CA 1
ATOM 1410 C C . GLU A 1 176 ? 14.466 3.405 -13.194 1.00 94.56 176 GLU A C 1
ATOM 1412 O O . GLU A 1 176 ? 14.383 3.942 -14.298 1.00 94.56 176 GLU A O 1
ATOM 1417 N N . TYR A 1 177 ? 14.290 2.093 -13.037 1.00 96.19 177 TYR A N 1
ATOM 1418 C CA . TYR A 1 177 ? 14.129 1.159 -14.157 1.00 96.19 177 TYR A CA 1
ATOM 1419 C C . TYR A 1 177 ? 12.753 0.512 -14.159 1.00 96.19 177 TYR A C 1
ATOM 1421 O O . TYR A 1 177 ? 12.220 0.144 -13.116 1.00 96.19 177 TYR A O 1
ATOM 1429 N N . GLY A 1 178 ? 12.176 0.324 -15.345 1.00 97.12 178 GLY A N 1
ATOM 1430 C CA . GLY A 1 178 ? 10.791 -0.112 -15.417 1.00 97.12 178 GLY A CA 1
ATOM 1431 C C . GLY A 1 178 ? 10.240 -0.266 -16.823 1.00 97.12 178 GLY A C 1
ATOM 1432 O O . GLY A 1 178 ? 10.972 -0.319 -17.818 1.00 97.12 178 GLY A O 1
ATOM 1433 N N . LEU A 1 179 ? 8.915 -0.372 -16.904 1.00 98.12 179 LEU A N 1
ATOM 1434 C CA . LEU A 1 179 ? 8.180 -0.551 -18.154 1.00 98.12 179 LEU A CA 1
ATOM 1435 C C . LEU A 1 179 ? 7.297 0.659 -18.438 1.00 98.12 179 LEU A C 1
ATOM 1437 O O . LEU A 1 179 ? 6.481 1.058 -17.610 1.00 98.12 179 LEU A O 1
ATOM 1441 N N . ALA A 1 180 ? 7.411 1.195 -19.651 1.00 97.75 180 ALA A N 1
ATOM 1442 C CA . ALA A 1 180 ? 6.489 2.208 -20.140 1.00 97.75 180 ALA A CA 1
ATOM 1443 C C . ALA A 1 180 ? 5.123 1.567 -20.410 1.00 97.75 180 ALA A C 1
ATOM 1445 O O . ALA A 1 180 ? 5.014 0.648 -21.230 1.00 97.75 180 ALA A O 1
ATOM 1446 N N . LEU A 1 181 ? 4.091 2.060 -19.730 1.00 96.94 181 LEU A N 1
ATOM 1447 C CA . LEU A 1 181 ? 2.726 1.583 -19.899 1.00 96.94 181 LEU A CA 1
ATOM 1448 C C . LEU A 1 181 ? 2.040 2.271 -21.098 1.00 96.94 181 LEU A C 1
ATOM 1450 O O . LEU A 1 181 ? 2.448 3.363 -21.510 1.00 96.94 181 LEU A O 1
ATOM 1454 N N . PRO A 1 182 ? 1.013 1.640 -21.702 1.00 95.25 182 PRO A N 1
ATOM 1455 C CA . PRO A 1 182 ? 0.253 2.237 -22.797 1.00 95.25 182 PRO A CA 1
ATOM 1456 C C . PRO A 1 182 ? -0.352 3.600 -22.435 1.00 95.25 182 PRO A C 1
ATOM 1458 O O . PRO A 1 182 ? -0.853 3.805 -21.332 1.00 95.25 182 PRO A O 1
ATOM 1461 N N . LYS A 1 183 ? -0.368 4.525 -23.402 1.00 91.75 183 LYS A N 1
ATOM 1462 C CA . LYS A 1 183 ? -1.056 5.815 -23.247 1.00 91.75 183 LYS A CA 1
ATOM 1463 C C . LYS A 1 183 ? -2.563 5.607 -23.061 1.00 91.75 183 LYS A C 1
ATOM 1465 O O . LYS A 1 183 ? -3.137 4.686 -23.635 1.00 91.75 183 LYS A O 1
ATOM 1470 N N . GLY A 1 184 ? -3.204 6.513 -22.322 1.00 88.25 184 GLY A N 1
ATOM 1471 C CA . GLY A 1 184 ? -4.657 6.510 -22.118 1.00 88.25 184 GLY A CA 1
ATOM 1472 C C . GLY A 1 184 ? -5.141 5.586 -21.000 1.00 88.25 184 GLY A C 1
ATOM 1473 O O . GLY A 1 184 ? -6.344 5.524 -20.753 1.00 88.25 184 GLY A O 1
ATOM 1474 N N . LEU A 1 185 ? -4.233 4.902 -20.295 1.00 90.56 185 LEU A N 1
ATOM 1475 C CA . LEU A 1 185 ? -4.571 4.320 -19.002 1.00 90.56 185 LEU A CA 1
ATOM 1476 C C . LEU A 1 185 ? -4.966 5.441 -18.042 1.00 90.56 185 LEU A C 1
ATOM 1478 O O . LEU A 1 185 ? -4.331 6.492 -17.995 1.00 90.56 185 LEU A O 1
ATOM 1482 N N . ASN A 1 186 ? -6.040 5.205 -17.302 1.00 88.94 186 ASN A N 1
ATOM 1483 C CA . ASN A 1 186 ? -6.566 6.149 -16.334 1.00 88.94 186 ASN A CA 1
ATOM 1484 C C . ASN A 1 186 ? -6.998 5.362 -15.100 1.00 88.94 186 ASN A C 1
ATOM 1486 O O . ASN A 1 186 ? -8.167 4.981 -14.957 1.00 88.94 186 ASN A O 1
ATOM 1490 N N . PHE A 1 187 ? -6.016 5.027 -14.271 1.00 87.25 187 PHE A N 1
ATOM 1491 C CA . PHE A 1 187 ? -6.237 4.530 -12.923 1.00 87.25 187 PHE A CA 1
ATOM 1492 C C . PHE A 1 187 ? -5.863 5.589 -11.898 1.00 87.25 187 PHE A C 1
ATOM 1494 O O . PHE A 1 187 ? -5.010 6.433 -12.161 1.00 87.25 187 PHE A O 1
ATOM 1501 N N . ASP A 1 188 ? -6.596 5.564 -10.790 1.00 80.44 188 ASP A N 1
ATOM 1502 C CA . ASP A 1 188 ? -6.487 6.527 -9.701 1.00 80.44 188 ASP A CA 1
ATOM 1503 C C . ASP A 1 188 ? -5.170 6.343 -8.928 1.00 80.44 188 ASP A C 1
ATOM 1505 O O . ASP A 1 188 ? -4.398 5.430 -9.216 1.00 80.44 188 ASP A O 1
ATOM 1509 N N . VAL A 1 189 ? -4.909 7.195 -7.939 1.00 74.56 189 VAL A N 1
ATOM 1510 C CA . VAL A 1 189 ? -3.663 7.201 -7.156 1.00 74.56 189 VAL A CA 1
ATOM 1511 C C . VAL A 1 189 ? -3.502 5.923 -6.326 1.00 74.56 189 VAL A C 1
ATOM 1513 O O . VAL A 1 189 ? -2.400 5.391 -6.209 1.00 74.56 189 VAL A O 1
ATOM 1516 N N . VAL A 1 190 ? -4.594 5.389 -5.769 1.00 83.69 190 VAL A N 1
ATOM 1517 C CA . VAL A 1 190 ? -4.535 4.224 -4.874 1.00 83.69 190 VAL A CA 1
ATOM 1518 C C . VAL A 1 190 ? -4.671 2.931 -5.678 1.00 83.69 190 VAL A C 1
ATOM 1520 O O . VAL A 1 190 ? -5.778 2.498 -6.021 1.00 83.69 190 VAL A O 1
ATOM 1523 N N . THR A 1 191 ? -3.536 2.294 -5.969 1.00 91.19 191 THR A N 1
ATOM 1524 C CA . THR A 1 191 ? -3.483 1.033 -6.720 1.00 91.19 191 THR A CA 1
ATOM 1525 C C . THR A 1 191 ? -2.555 0.001 -6.095 1.00 91.19 191 THR A C 1
ATOM 1527 O O . THR A 1 191 ? -1.606 0.331 -5.391 1.00 91.19 191 THR A O 1
ATOM 1530 N N . TYR A 1 192 ? -2.812 -1.268 -6.408 1.00 94.75 192 TYR A N 1
ATOM 1531 C CA . TYR A 1 192 ? -1.905 -2.377 -6.139 1.00 94.75 192 TYR A CA 1
ATOM 1532 C C . TYR A 1 192 ? -1.566 -3.083 -7.444 1.00 94.75 192 TYR A C 1
ATOM 1534 O O . TYR A 1 192 ? -2.460 -3.588 -8.130 1.00 94.75 192 TYR A O 1
ATOM 1542 N N . THR A 1 193 ? -0.277 -3.150 -7.781 1.00 96.88 193 THR A N 1
ATOM 1543 C CA . THR A 1 193 ? 0.164 -3.747 -9.045 1.00 96.88 193 THR A CA 1
ATOM 1544 C C . THR A 1 193 ? 0.882 -5.067 -8.826 1.00 96.88 193 THR A C 1
ATOM 1546 O O . THR A 1 193 ? 1.829 -5.149 -8.055 1.00 96.88 193 THR A O 1
ATOM 1549 N N . TYR A 1 194 ? 0.460 -6.106 -9.541 1.00 97.75 194 TYR A N 1
ATOM 1550 C CA . TYR A 1 194 ? 1.124 -7.407 -9.577 1.00 97.75 194 TYR A CA 1
ATOM 1551 C C . TYR A 1 194 ? 1.519 -7.759 -11.009 1.00 97.75 194 TYR A C 1
ATOM 1553 O O . TYR A 1 194 ? 0.754 -7.510 -11.939 1.00 97.75 194 TYR A O 1
ATOM 1561 N N . VAL A 1 195 ? 2.676 -8.394 -11.192 1.00 98.12 195 VAL A N 1
ATOM 1562 C CA . VAL A 1 195 ? 3.109 -8.903 -12.498 1.00 98.12 195 VAL A CA 1
ATOM 1563 C C . VAL A 1 195 ? 3.266 -10.412 -12.427 1.00 98.12 195 VAL A C 1
ATOM 1565 O O . VAL A 1 195 ? 4.026 -10.921 -11.608 1.00 98.12 195 VAL A O 1
ATOM 1568 N N . GLY A 1 196 ? 2.551 -11.133 -13.289 1.00 97.50 196 GLY A N 1
ATOM 1569 C CA . GLY A 1 196 ? 2.672 -12.584 -13.359 1.00 97.50 196 GLY A CA 1
ATOM 1570 C C . GLY A 1 196 ? 1.731 -13.230 -14.368 1.00 97.50 196 GLY A C 1
ATOM 1571 O O . GLY A 1 196 ? 1.017 -12.561 -15.121 1.00 97.50 196 GLY A O 1
ATOM 1572 N N . ALA A 1 197 ? 1.714 -14.560 -14.370 1.00 97.19 197 ALA A N 1
ATOM 1573 C CA . ALA A 1 197 ? 0.920 -15.343 -15.312 1.00 97.19 197 ALA A CA 1
ATOM 1574 C C . ALA A 1 197 ? -0.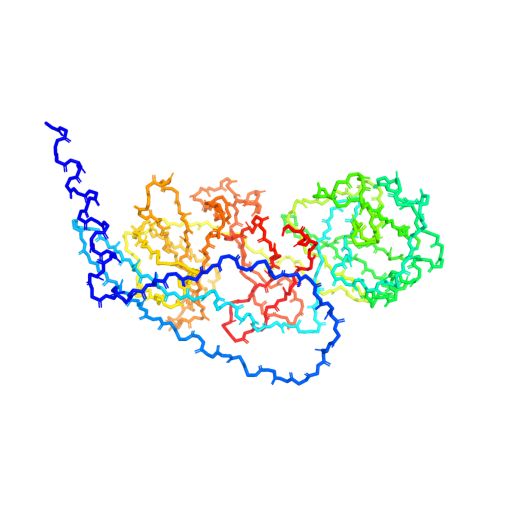597 -15.254 -15.051 1.00 97.19 197 ALA A C 1
ATOM 1576 O O . ALA A 1 197 ? -1.391 -15.340 -15.987 1.00 97.19 197 ALA A O 1
ATOM 1577 N N . ALA A 1 198 ? -1.017 -15.060 -13.796 1.00 97.56 198 ALA A N 1
ATOM 1578 C CA . ALA A 1 198 ? -2.422 -15.071 -13.393 1.00 97.56 198 ALA A CA 1
ATOM 1579 C C . ALA A 1 198 ? -2.782 -13.866 -12.516 1.00 97.56 198 ALA A C 1
ATOM 1581 O O . ALA A 1 198 ? -1.961 -13.383 -11.744 1.00 97.56 198 ALA A O 1
ATOM 1582 N N . ASN A 1 199 ? -4.033 -13.408 -12.625 1.00 98.12 199 ASN A N 1
ATOM 1583 C CA . ASN A 1 199 ? -4.566 -12.307 -11.823 1.00 98.12 199 ASN A CA 1
ATOM 1584 C C . ASN A 1 199 ? -4.767 -12.740 -10.355 1.00 98.12 199 ASN A C 1
ATOM 1586 O O . ASN A 1 199 ? -5.671 -13.559 -10.118 1.00 98.12 199 ASN A O 1
ATOM 1590 N N . PRO A 1 200 ? -4.041 -12.165 -9.377 1.00 97.69 200 PRO A N 1
ATOM 1591 C CA . PRO A 1 200 ? -4.232 -12.492 -7.967 1.00 97.69 200 PRO A CA 1
ATOM 1592 C C . PRO A 1 200 ? -5.438 -11.767 -7.357 1.00 97.69 200 PRO A C 1
ATOM 1594 O O . PRO A 1 200 ? -5.936 -12.188 -6.316 1.00 97.69 200 PRO A O 1
ATOM 1597 N N . PHE A 1 201 ? -5.932 -10.706 -7.996 1.00 98.06 201 PHE A N 1
ATOM 1598 C CA . PHE A 1 201 ? -6.982 -9.853 -7.459 1.00 98.06 201 PHE A CA 1
ATOM 1599 C C . PHE A 1 201 ? -8.385 -10.389 -7.755 1.00 98.06 201 PHE A C 1
ATOM 1601 O O . PHE A 1 201 ? -8.628 -11.050 -8.776 1.00 98.06 201 PHE A O 1
ATOM 1608 N N . GLN A 1 202 ? -9.322 -10.056 -6.875 1.00 97.38 202 GLN A N 1
ATOM 1609 C CA . GLN A 1 202 ? -10.762 -10.235 -7.041 1.00 97.38 202 GLN A CA 1
ATOM 1610 C C . GLN A 1 202 ? -11.480 -8.927 -6.693 1.00 97.38 202 GLN A C 1
ATOM 1612 O O . GLN A 1 202 ? -11.029 -8.194 -5.818 1.00 97.38 202 GLN A O 1
ATOM 1617 N N . THR A 1 203 ? -12.580 -8.648 -7.386 1.00 97.06 203 THR A N 1
ATOM 1618 C CA . THR A 1 203 ? -13.350 -7.409 -7.239 1.00 97.06 203 THR A CA 1
ATOM 1619 C C . THR A 1 203 ? -14.688 -7.662 -6.543 1.00 97.06 203 THR A C 1
ATOM 1621 O O . THR A 1 203 ? -15.109 -8.810 -6.383 1.00 97.06 203 THR A O 1
ATOM 1624 N N . GLY A 1 204 ? -15.366 -6.602 -6.105 1.00 95.88 204 GLY A N 1
ATOM 1625 C CA . GLY A 1 204 ? -16.687 -6.656 -5.467 1.00 95.88 204 GLY A CA 1
ATOM 1626 C C . GLY A 1 204 ? -16.655 -7.088 -3.999 1.00 95.88 204 GLY A C 1
ATOM 1627 O O . GLY A 1 204 ? -17.701 -7.335 -3.401 1.00 95.88 204 GLY A O 1
ATOM 1628 N N . LYS A 1 205 ? -15.459 -7.204 -3.413 1.00 94.75 205 LYS A N 1
ATOM 1629 C CA . LYS A 1 205 ? -15.246 -7.639 -2.024 1.00 94.75 205 LYS A CA 1
ATOM 1630 C C . LYS A 1 205 ? -14.630 -6.566 -1.131 1.00 94.75 205 LYS A C 1
ATOM 1632 O O . LYS A 1 205 ? -14.320 -6.842 0.029 1.00 94.75 205 LYS A O 1
ATOM 1637 N N . ARG A 1 206 ? -14.445 -5.352 -1.649 1.00 93.38 206 ARG A N 1
ATOM 1638 C CA . ARG A 1 206 ? -13.932 -4.203 -0.902 1.00 93.38 206 ARG A CA 1
ATOM 1639 C C . ARG A 1 206 ? -15.087 -3.349 -0.400 1.00 93.38 206 ARG A C 1
ATOM 1641 O O . ARG A 1 206 ? -15.984 -2.991 -1.152 1.00 93.38 206 ARG A O 1
ATOM 1648 N N . THR A 1 207 ? -15.024 -2.971 0.872 1.00 93.31 207 THR A N 1
ATOM 1649 C CA . THR A 1 207 ? -16.008 -2.107 1.526 1.00 93.31 207 THR A CA 1
ATOM 1650 C C . THR A 1 207 ? -15.323 -0.904 2.163 1.00 93.31 207 THR A C 1
ATOM 1652 O O . THR A 1 207 ? -14.499 -1.055 3.066 1.00 93.31 207 THR A O 1
ATOM 1655 N N . PHE A 1 208 ? -15.697 0.292 1.712 1.00 91.94 208 PHE A N 1
ATOM 1656 C CA . PHE A 1 208 ? -15.434 1.538 2.428 1.00 91.94 208 PHE A CA 1
ATOM 1657 C C . PHE A 1 208 ? -16.372 1.667 3.624 1.00 91.94 208 PHE A C 1
ATOM 1659 O O . PHE A 1 208 ? -17.554 1.315 3.539 1.00 91.94 208 PHE A O 1
ATOM 1666 N N . PHE A 1 209 ? -15.884 2.227 4.724 1.00 91.50 209 PHE A N 1
ATOM 1667 C CA . PHE A 1 209 ? -16.706 2.422 5.911 1.00 91.50 209 PHE A CA 1
ATOM 1668 C C . PHE A 1 209 ? -16.504 3.797 6.538 1.00 91.50 209 PHE A C 1
ATOM 1670 O O . PHE A 1 209 ? -15.519 4.483 6.295 1.00 91.50 209 PHE A O 1
ATOM 1677 N N . GLN A 1 210 ? -17.515 4.213 7.298 1.00 91.88 210 GLN A N 1
ATOM 1678 C CA . GLN A 1 210 ? -17.562 5.509 7.963 1.00 91.88 210 GLN A CA 1
ATOM 1679 C C . GLN A 1 210 ? -17.383 5.301 9.463 1.00 91.88 210 GLN A C 1
ATOM 1681 O O . GLN A 1 210 ? -17.983 4.391 10.045 1.00 91.88 210 GLN A O 1
ATOM 1686 N N . TRP A 1 211 ? -16.606 6.180 10.078 1.00 94.44 211 TRP A N 1
ATOM 1687 C CA . TRP A 1 211 ? -16.391 6.205 11.513 1.00 94.44 211 TRP A CA 1
ATOM 1688 C C . TRP A 1 211 ? -17.492 6.980 12.231 1.00 94.44 211 TRP A C 1
ATOM 1690 O O . TRP A 1 211 ? -17.923 8.049 11.806 1.00 94.44 211 TRP A O 1
ATOM 1700 N N . GLN A 1 212 ? -17.921 6.447 13.368 1.00 95.19 212 GLN A N 1
ATOM 1701 C CA . GLN A 1 212 ? -18.805 7.112 14.316 1.00 95.19 212 GLN A CA 1
ATOM 1702 C C . GLN A 1 212 ? -18.006 7.457 15.563 1.00 95.19 212 GLN A C 1
ATOM 1704 O O . GLN A 1 212 ? -17.380 6.573 16.146 1.00 95.19 212 GLN A O 1
ATOM 1709 N N . ALA A 1 213 ? -18.039 8.717 15.989 1.00 96.12 213 ALA A N 1
ATOM 1710 C CA . ALA A 1 213 ? -17.441 9.104 17.261 1.00 96.12 213 ALA A CA 1
ATOM 1711 C C . ALA A 1 213 ? -18.113 8.350 18.422 1.00 96.12 213 ALA A C 1
ATOM 1713 O O . ALA A 1 213 ? -19.328 8.140 18.424 1.00 96.12 213 ALA A O 1
ATOM 1714 N N . ILE A 1 214 ? -17.311 7.953 19.404 1.00 97.44 214 ILE A N 1
ATOM 1715 C CA . ILE A 1 214 ? -17.765 7.358 20.662 1.00 97.44 214 ILE A CA 1
ATOM 1716 C C . ILE A 1 214 ? -17.133 8.109 21.828 1.00 97.44 214 ILE A C 1
ATOM 1718 O O . ILE A 1 214 ? -16.046 8.668 21.705 1.00 97.44 214 ILE A O 1
ATOM 1722 N N . GLU A 1 215 ? -17.815 8.112 22.968 1.00 94.62 215 GLU A N 1
ATOM 1723 C CA . GLU A 1 215 ? -17.363 8.863 24.143 1.00 94.62 215 GLU A CA 1
ATOM 1724 C C . GLU A 1 215 ? -16.092 8.280 24.762 1.00 94.62 215 GLU A C 1
ATOM 1726 O O . GLU A 1 215 ? -15.221 9.021 25.210 1.00 94.62 215 GLU A O 1
ATOM 1731 N N . GLN A 1 216 ? -15.985 6.949 24.797 1.00 93.44 216 GLN A N 1
ATOM 1732 C CA . GLN A 1 216 ? -14.883 6.249 25.448 1.00 93.44 216 GLN A CA 1
ATOM 1733 C C . GLN A 1 216 ? -14.374 5.111 24.571 1.00 93.44 216 GLN A C 1
ATOM 1735 O O . GLN A 1 216 ? -15.150 4.303 24.056 1.00 93.44 216 GLN A O 1
ATOM 1740 N N . PHE A 1 217 ? -13.052 5.037 24.428 1.00 95.88 217 PHE A N 1
ATOM 1741 C CA . PHE A 1 217 ? -12.395 3.905 23.792 1.00 95.88 217 PHE A CA 1
ATOM 1742 C C . PHE A 1 217 ? -12.475 2.683 24.726 1.00 95.88 217 PHE A C 1
ATOM 1744 O O . PHE A 1 217 ? -12.034 2.777 25.872 1.00 95.88 217 PHE A O 1
ATOM 1751 N N . PRO A 1 218 ? -13.031 1.540 24.284 1.00 94.50 218 PRO A N 1
ATOM 1752 C CA . PRO A 1 218 ? -13.392 0.446 25.190 1.00 94.50 218 PRO A CA 1
ATOM 1753 C C . PRO A 1 218 ? -12.225 -0.486 25.541 1.00 94.50 218 PRO A C 1
ATOM 1755 O O . PRO A 1 218 ? -12.427 -1.498 26.210 1.00 94.50 218 PRO A O 1
ATOM 1758 N N . PHE A 1 219 ? -11.010 -0.187 25.079 1.00 93.38 219 PHE A N 1
ATOM 1759 C CA . PHE A 1 219 ? -9.863 -1.069 25.232 1.00 93.38 219 PHE A CA 1
ATOM 1760 C C . PHE A 1 219 ? -8.693 -0.395 25.935 1.00 93.38 219 PHE A C 1
ATOM 1762 O O . PHE A 1 219 ? -8.422 0.791 25.764 1.00 93.38 219 PHE A O 1
ATOM 1769 N N . VAL A 1 220 ? -7.946 -1.204 26.680 1.00 89.12 220 VAL A N 1
ATOM 1770 C CA . VAL A 1 220 ? -6.614 -0.830 27.147 1.00 89.12 220 VAL A CA 1
ATOM 1771 C C . VAL A 1 220 ? -5.668 -0.918 25.953 1.00 89.12 220 VAL A C 1
ATOM 1773 O O . VAL A 1 220 ? -5.621 -1.953 25.279 1.00 89.12 220 VAL A O 1
ATOM 1776 N N . ILE A 1 221 ? -4.961 0.177 25.674 1.00 87.00 221 ILE A N 1
ATOM 1777 C CA . ILE A 1 221 ? -3.919 0.191 24.648 1.00 87.00 221 ILE A CA 1
ATOM 1778 C C . ILE A 1 221 ? -2.750 -0.694 25.079 1.00 87.00 221 ILE A C 1
ATOM 1780 O O . ILE A 1 221 ? -2.479 -0.826 26.273 1.00 87.00 221 ILE A O 1
ATOM 1784 N N . LYS A 1 222 ? -2.037 -1.234 24.100 1.00 86.25 222 LYS A N 1
ATOM 1785 C CA . LYS A 1 222 ? -0.747 -1.904 24.239 1.00 86.25 222 LYS A CA 1
ATOM 1786 C C . LYS A 1 222 ? 0.357 -0.916 23.860 1.00 86.25 222 LYS A C 1
ATOM 1788 O O . LYS A 1 222 ? 0.588 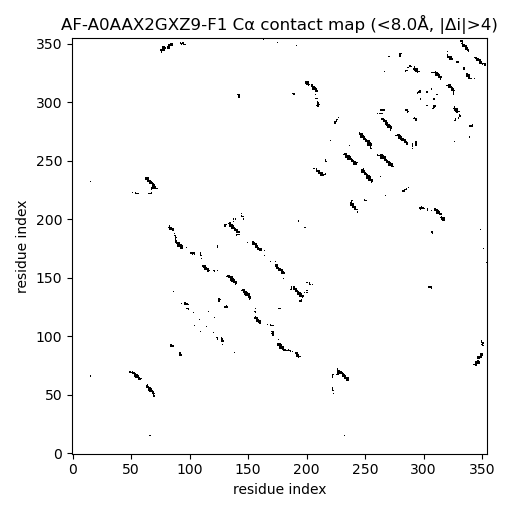-0.703 22.668 1.00 86.25 222 LYS A O 1
ATOM 1793 N N . PRO A 1 223 ? 0.988 -0.230 24.827 1.00 78.44 223 PRO A N 1
ATOM 1794 C CA . PRO A 1 223 ? 1.975 0.807 24.532 1.00 78.44 223 PRO A CA 1
ATOM 1795 C C . PRO A 1 223 ? 3.174 0.310 23.716 1.00 78.44 223 PRO A C 1
ATOM 1797 O O . PRO A 1 223 ? 3.792 1.081 22.994 1.00 78.44 223 PRO A O 1
ATOM 1800 N N . GLU A 1 224 ? 3.496 -0.976 23.805 1.00 76.88 224 GLU A N 1
ATOM 1801 C CA . GLU A 1 224 ? 4.521 -1.631 23.001 1.00 76.88 224 GLU A CA 1
ATOM 1802 C C . GLU A 1 224 ? 4.242 -1.578 21.493 1.00 76.88 224 GLU A C 1
ATOM 1804 O O . GLU A 1 224 ? 5.165 -1.776 20.715 1.00 76.88 224 GLU A O 1
ATOM 1809 N N . LEU A 1 225 ? 3.008 -1.285 21.065 1.00 79.25 225 LEU A N 1
ATOM 1810 C CA . LEU A 1 225 ? 2.656 -1.102 19.654 1.00 79.25 225 LEU A CA 1
ATOM 1811 C C . LEU A 1 225 ? 2.875 0.338 19.160 1.00 79.25 225 LEU A C 1
ATOM 1813 O O . LEU A 1 225 ? 2.714 0.593 17.974 1.00 79.25 225 LEU A O 1
ATOM 1817 N N . LEU A 1 226 ? 3.189 1.292 20.039 1.00 76.31 226 LEU A N 1
ATOM 1818 C CA . LEU A 1 226 ? 3.316 2.729 19.742 1.00 76.31 226 LEU A CA 1
ATOM 1819 C C . LEU A 1 226 ? 4.782 3.143 19.490 1.00 76.31 226 LEU A C 1
ATOM 1821 O O . LEU A 1 226 ? 5.229 4.188 19.953 1.00 76.31 226 LEU A O 1
ATOM 1825 N N . GLN A 1 227 ? 5.571 2.309 18.816 1.00 67.94 227 GLN A N 1
ATOM 1826 C CA . GLN A 1 227 ? 7.030 2.471 18.776 1.00 67.94 227 GLN A CA 1
ATOM 1827 C C . GLN A 1 227 ? 7.490 3.634 17.878 1.00 67.94 227 GLN A C 1
ATOM 1829 O O . GLN A 1 227 ? 6.995 3.821 16.771 1.00 67.94 227 GLN A O 1
ATOM 1834 N N . ARG A 1 228 ? 8.479 4.390 18.370 1.00 67.06 228 ARG A N 1
ATOM 1835 C CA . ARG A 1 228 ? 9.309 5.362 17.639 1.00 67.06 228 ARG A CA 1
ATOM 1836 C C . ARG A 1 228 ? 10.723 5.321 18.215 1.00 67.06 228 ARG A C 1
ATOM 1838 O O . ARG A 1 228 ? 10.867 5.039 19.401 1.00 67.06 228 ARG A O 1
ATOM 1845 N N . ASN A 1 229 ? 11.720 5.706 17.414 1.00 54.75 229 ASN A N 1
ATOM 1846 C CA . ASN A 1 229 ? 13.150 5.735 17.771 1.00 54.75 229 ASN A CA 1
ATOM 1847 C C . ASN A 1 229 ? 13.526 6.702 18.920 1.00 54.75 229 ASN A C 1
ATOM 1849 O O . ASN A 1 229 ? 14.673 6.717 19.368 1.00 54.75 229 ASN A O 1
ATOM 1853 N N . PHE A 1 230 ? 12.578 7.496 19.428 1.00 63.28 230 PHE A N 1
ATOM 1854 C CA . PHE A 1 230 ? 12.782 8.495 20.480 1.00 63.28 230 PHE A CA 1
ATOM 1855 C C . PHE A 1 230 ? 11.697 8.390 21.559 1.00 63.28 230 PHE A C 1
ATOM 1857 O O . PHE A 1 230 ? 10.662 7.758 21.358 1.00 63.28 230 PHE A O 1
ATOM 1864 N N . VAL A 1 231 ? 11.925 9.012 22.724 1.00 60.50 231 VAL A N 1
ATOM 1865 C CA . VAL A 1 231 ? 10.888 9.101 23.767 1.00 60.50 231 VAL A CA 1
ATOM 1866 C C . VAL A 1 231 ? 9.757 9.984 23.253 1.00 60.50 231 VAL A C 1
ATOM 1868 O O . VAL A 1 231 ? 9.930 11.196 23.139 1.00 60.50 231 VAL A O 1
ATOM 1871 N N . THR A 1 232 ? 8.597 9.390 22.991 1.00 74.81 232 THR A N 1
ATOM 1872 C CA . THR A 1 232 ? 7.409 10.119 22.538 1.00 74.81 232 THR A CA 1
ATOM 1873 C C . THR A 1 232 ? 6.299 9.997 23.570 1.00 74.81 232 THR A C 1
ATOM 1875 O O . THR A 1 232 ? 6.055 8.929 24.134 1.00 74.81 232 THR A O 1
ATOM 1878 N N . CYS A 1 233 ? 5.631 11.116 23.837 1.00 81.81 233 CYS A N 1
ATOM 1879 C CA . CYS A 1 233 ? 4.488 11.190 24.733 1.00 81.81 233 CYS A CA 1
ATOM 1880 C C . CYS A 1 233 ? 3.251 11.492 23.885 1.00 81.81 233 CYS A C 1
ATOM 1882 O O . CYS A 1 233 ? 3.197 12.524 23.214 1.00 81.81 233 CYS A O 1
ATOM 1884 N N . TYR A 1 234 ? 2.273 10.591 23.914 1.00 86.50 234 TYR A N 1
ATOM 1885 C CA . TYR A 1 234 ? 1.009 10.751 23.211 1.00 86.50 234 TYR A CA 1
ATOM 1886 C C . TYR A 1 234 ? -0.106 11.088 24.193 1.00 86.50 234 TYR A C 1
ATOM 1888 O O . TYR A 1 234 ? -0.280 10.412 25.210 1.00 86.50 234 TYR A O 1
ATOM 1896 N N . GLN A 1 235 ? -0.893 12.108 23.871 1.00 88.44 235 GLN A N 1
ATOM 1897 C CA . GLN A 1 235 ? -2.161 12.393 24.527 1.00 88.44 235 GLN A CA 1
ATOM 1898 C C . GLN A 1 235 ? -3.279 11.609 23.834 1.00 88.44 235 GLN A C 1
ATOM 1900 O O . GLN A 1 235 ? -3.333 11.527 22.608 1.00 88.44 235 GLN A O 1
ATOM 1905 N N . TYR A 1 236 ? -4.208 11.068 24.620 1.00 91.50 236 TYR A N 1
ATOM 1906 C CA . TYR A 1 236 ? -5.423 10.460 24.087 1.00 91.50 236 TYR A CA 1
ATOM 1907 C C . TYR A 1 236 ? -6.302 11.544 23.462 1.00 91.50 236 TYR A C 1
ATOM 1909 O O . TYR A 1 236 ? -6.575 12.577 24.082 1.00 91.50 236 TYR A O 1
ATOM 1917 N N . GLY A 1 237 ? -6.729 11.292 22.230 1.00 91.56 237 GLY A N 1
ATOM 1918 C CA . GLY A 1 237 ? -7.655 12.125 21.483 1.00 91.56 237 GLY A CA 1
ATOM 1919 C C . GLY A 1 237 ? -9.060 11.530 21.447 1.00 91.56 237 GLY A C 1
ATOM 1920 O O . GLY A 1 237 ? -9.570 11.016 22.443 1.00 91.56 237 GLY A O 1
ATOM 1921 N N . LYS A 1 238 ? -9.706 11.640 20.285 1.00 94.38 238 LYS A N 1
ATOM 1922 C CA . LYS A 1 238 ? -11.070 11.162 20.053 1.00 94.38 238 LYS A CA 1
ATOM 1923 C C . LYS A 1 238 ? -11.075 9.656 19.804 1.00 94.38 238 LYS A C 1
ATOM 1925 O O . LYS A 1 238 ? -10.131 9.094 19.247 1.00 94.38 238 LYS A O 1
ATOM 1930 N N . ALA A 1 239 ? -12.171 9.018 20.193 1.00 96.94 239 ALA A N 1
ATOM 1931 C CA . ALA A 1 239 ? -12.413 7.608 19.947 1.00 96.94 239 ALA A CA 1
ATOM 1932 C C . ALA A 1 239 ? -13.514 7.433 18.901 1.00 96.94 239 ALA A C 1
ATOM 1934 O O . ALA A 1 239 ? -14.475 8.206 18.844 1.00 96.94 239 ALA A O 1
ATOM 1935 N N . TYR A 1 240 ? -13.383 6.390 18.088 1.00 97.31 240 TYR A N 1
ATOM 1936 C CA . TYR A 1 240 ? -14.305 6.094 17.003 1.00 97.31 240 TYR A CA 1
ATOM 1937 C C . TYR A 1 240 ? -14.630 4.606 16.938 1.00 97.31 240 TYR A C 1
ATOM 1939 O O . TYR A 1 240 ? -13.838 3.761 17.358 1.00 97.31 240 TYR A O 1
ATOM 1947 N N . ARG A 1 241 ? -15.791 4.288 16.363 1.00 97.44 241 ARG A N 1
ATOM 1948 C CA . ARG A 1 241 ? -16.182 2.929 15.997 1.00 97.44 241 ARG A CA 1
ATOM 1949 C C . ARG A 1 241 ? -16.711 2.845 14.573 1.00 97.44 241 ARG A C 1
ATOM 1951 O O . ARG A 1 241 ? -17.301 3.799 14.070 1.00 97.44 241 ARG A O 1
ATOM 1958 N N . ALA A 1 242 ? -16.597 1.671 13.977 1.00 96.12 242 ALA A N 1
ATOM 1959 C CA . ALA A 1 242 ? -17.327 1.289 12.778 1.00 96.12 242 ALA A CA 1
ATOM 1960 C C . ALA A 1 242 ? -17.696 -0.198 12.846 1.00 96.12 242 ALA A C 1
ATOM 1962 O O . ALA A 1 242 ? -17.022 -0.984 13.511 1.00 96.12 242 ALA A O 1
ATOM 1963 N N . THR A 1 243 ? -18.752 -0.594 12.142 1.00 95.69 243 THR A N 1
ATOM 1964 C CA . THR A 1 243 ? -19.136 -2.004 12.002 1.00 95.69 243 THR A CA 1
ATOM 1965 C C . THR A 1 243 ? -19.223 -2.332 10.524 1.00 95.69 243 THR A C 1
ATOM 1967 O O . THR A 1 243 ? -19.933 -1.659 9.776 1.00 95.69 243 THR A O 1
ATOM 1970 N N . VAL A 1 244 ? -18.502 -3.371 10.107 1.00 94.56 244 VAL A N 1
ATOM 1971 C CA . VAL A 1 244 ? -18.496 -3.858 8.724 1.00 94.56 244 VAL A CA 1
ATOM 1972 C C . VAL A 1 244 ? -18.655 -5.371 8.756 1.00 94.56 244 VAL A C 1
ATOM 1974 O O . VAL A 1 244 ? -17.809 -6.087 9.294 1.00 94.56 244 VAL A O 1
ATOM 1977 N N . GLY A 1 245 ? -19.765 -5.870 8.211 1.00 92.94 245 GLY A N 1
ATOM 1978 C CA . GLY A 1 245 ? -20.102 -7.291 8.284 1.00 92.94 245 GLY A CA 1
ATOM 1979 C C . GLY A 1 245 ? -20.160 -7.794 9.732 1.00 92.94 245 GLY A C 1
ATOM 1980 O O . GLY A 1 245 ? -20.901 -7.260 10.554 1.00 92.94 245 GLY A O 1
ATOM 1981 N N . GLN A 1 246 ? -19.372 -8.826 10.045 1.00 94.00 246 GLN A N 1
ATOM 1982 C CA . GLN A 1 246 ? -19.296 -9.443 11.380 1.00 94.00 246 GLN A CA 1
ATOM 1983 C C . GLN A 1 246 ? -18.118 -8.922 12.220 1.00 94.00 246 GLN A C 1
ATOM 1985 O O . GLN A 1 246 ? -17.636 -9.616 13.108 1.00 94.00 246 GLN A O 1
ATOM 1990 N N . ARG A 1 247 ? -17.623 -7.712 11.942 1.00 96.31 247 ARG A N 1
ATOM 1991 C CA . ARG A 1 247 ? -16.486 -7.123 12.659 1.00 96.31 247 ARG A CA 1
ATOM 1992 C C . ARG A 1 247 ? -16.823 -5.739 13.190 1.00 96.31 247 ARG A C 1
ATOM 1994 O O . ARG A 1 247 ? -17.433 -4.933 12.483 1.00 96.31 247 ARG A O 1
ATOM 2001 N N . ASN A 1 248 ? -16.388 -5.469 14.417 1.00 97.50 248 ASN A N 1
ATOM 2002 C CA . ASN A 1 248 ? -16.394 -4.127 14.988 1.00 97.50 248 ASN A CA 1
ATOM 2003 C C . ASN A 1 248 ? -14.964 -3.592 15.007 1.00 97.50 248 ASN A C 1
ATOM 2005 O O . ASN A 1 248 ? -14.038 -4.273 15.442 1.00 97.50 248 ASN A O 1
ATOM 2009 N N . TYR A 1 249 ? -14.814 -2.363 14.540 1.00 97.75 249 TYR A N 1
ATOM 2010 C CA . TY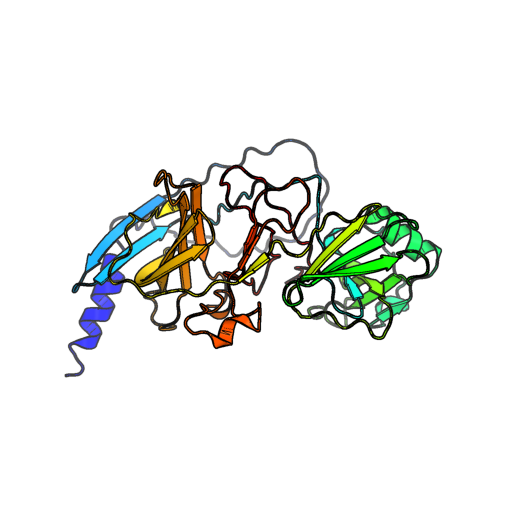R A 1 249 ? -13.564 -1.630 14.455 1.00 97.75 249 TYR A CA 1
ATOM 2011 C C . TYR A 1 249 ? -13.626 -0.515 15.486 1.00 97.75 249 TYR A C 1
ATOM 2013 O O . TYR A 1 249 ? -14.620 0.210 15.543 1.00 97.75 249 TYR A O 1
ATOM 2021 N N . TYR A 1 250 ? -12.572 -0.366 16.274 1.00 98.06 250 TYR A N 1
ATOM 2022 C CA . TYR A 1 250 ? -12.430 0.682 17.272 1.00 98.06 250 TYR A CA 1
ATOM 2023 C C . TYR A 1 250 ? -11.106 1.386 17.053 1.00 98.06 250 TYR A C 1
ATOM 2025 O O . TYR A 1 250 ? -10.071 0.735 16.929 1.00 98.06 250 TYR A O 1
ATOM 2033 N N . LEU A 1 251 ? -11.139 2.710 17.038 1.00 97.06 251 LEU A N 1
ATOM 2034 C CA . LEU A 1 251 ? -9.971 3.535 16.783 1.00 97.06 251 LEU A CA 1
ATOM 2035 C C . LEU A 1 251 ? -9.825 4.573 17.886 1.00 97.06 251 LEU A C 1
ATOM 2037 O O . LEU A 1 251 ? -10.803 5.226 18.252 1.00 97.06 251 LEU A O 1
ATOM 2041 N N . LEU A 1 252 ? -8.609 4.752 18.379 1.00 96.38 252 LEU A N 1
ATOM 2042 C CA . LEU A 1 252 ? -8.237 5.864 19.241 1.00 96.38 252 LEU A CA 1
ATOM 2043 C C . LEU A 1 252 ? -7.232 6.742 18.498 1.00 96.38 252 LEU A C 1
ATOM 2045 O O . LEU A 1 252 ? -6.188 6.252 18.067 1.00 96.38 252 LEU A O 1
ATOM 2049 N N . SER A 1 253 ? -7.536 8.033 18.365 1.00 93.88 253 SER A N 1
ATOM 2050 C CA . SER A 1 253 ? -6.565 9.009 17.877 1.00 93.88 253 SER A CA 1
ATOM 2051 C C . SER A 1 253 ? -5.610 9.417 18.991 1.00 93.88 253 SER A C 1
ATOM 2053 O O . SER A 1 253 ? -6.013 9.575 20.145 1.00 93.88 253 SER A O 1
ATOM 2055 N N . LEU A 1 254 ? -4.348 9.621 18.638 1.00 90.56 254 LEU A N 1
ATOM 2056 C CA . LEU A 1 254 ? -3.277 9.978 19.557 1.00 90.56 254 LEU A CA 1
ATOM 2057 C C . LEU A 1 254 ? -2.509 11.166 18.975 1.00 90.56 254 LEU A C 1
ATOM 2059 O O . LEU A 1 254 ? -2.131 11.137 17.807 1.00 90.56 254 LEU A O 1
ATOM 2063 N N . THR A 1 255 ? -2.293 12.207 19.774 1.00 88.31 255 THR A N 1
ATOM 2064 C CA . THR A 1 255 ? -1.545 13.408 19.362 1.00 88.31 255 THR A CA 1
ATOM 2065 C C . THR A 1 255 ? -0.255 13.513 20.161 1.00 88.31 255 THR A C 1
ATOM 2067 O O . THR A 1 255 ? -0.242 13.202 21.358 1.00 88.31 255 THR A O 1
ATOM 2070 N N . THR A 1 256 ? 0.844 13.920 19.529 1.00 80.81 256 THR A N 1
ATOM 2071 C CA . THR A 1 256 ? 2.082 14.212 20.259 1.00 80.81 256 THR A CA 1
ATOM 2072 C C . THR A 1 256 ? 1.904 15.442 21.148 1.00 80.81 256 THR A C 1
ATOM 2074 O O . THR A 1 256 ? 1.127 16.353 20.869 1.00 80.81 256 THR A O 1
ATOM 2077 N N . THR A 1 257 ? 2.603 15.464 22.283 1.00 70.56 257 THR A N 1
ATOM 2078 C CA . THR A 1 257 ? 2.541 16.590 23.233 1.00 70.56 257 THR A CA 1
ATOM 2079 C C . THR A 1 257 ? 3.596 17.668 22.980 1.00 70.56 257 THR A C 1
ATOM 2081 O O . THR A 1 257 ? 3.729 18.581 23.792 1.00 70.56 257 THR A O 1
ATOM 2084 N N . ASP A 1 258 ? 4.381 17.543 21.912 1.00 67.12 258 ASP A N 1
ATOM 2085 C CA . ASP A 1 258 ? 5.414 18.508 21.509 1.00 67.12 258 ASP A CA 1
ATOM 2086 C C . ASP A 1 258 ? 4.832 19.812 20.939 1.00 67.12 258 ASP A C 1
ATOM 2088 O O . ASP A 1 258 ? 5.558 20.791 20.793 1.00 67.12 258 ASP A O 1
ATOM 2092 N N . GLY A 1 259 ? 3.512 19.864 20.723 1.00 53.91 259 GLY A N 1
ATOM 2093 C CA . GLY A 1 259 ? 2.787 21.092 20.401 1.00 53.91 259 GLY A CA 1
ATOM 2094 C C . GLY A 1 259 ? 2.915 21.520 18.942 1.00 53.91 259 GLY A C 1
ATOM 2095 O O . GLY A 1 259 ? 2.642 22.679 18.638 1.00 53.91 259 GLY A O 1
ATOM 2096 N N . ILE A 1 260 ? 3.327 20.606 18.061 1.00 58.19 260 ILE A N 1
ATOM 2097 C CA . ILE A 1 260 ? 3.497 20.877 16.629 1.00 58.19 260 ILE A CA 1
ATOM 2098 C C . ILE A 1 260 ? 2.136 20.924 15.915 1.00 58.19 260 ILE A C 1
ATOM 2100 O O . ILE A 1 260 ? 1.946 21.751 15.028 1.00 58.19 260 ILE A O 1
ATOM 2104 N N . SER A 1 261 ? 1.170 20.091 16.320 1.00 63.78 261 SER A N 1
ATOM 2105 C CA . SER A 1 261 ? -0.161 20.042 15.704 1.00 63.78 261 SER A CA 1
ATOM 2106 C C . SER A 1 261 ? -1.228 19.477 16.654 1.00 63.78 261 SER A C 1
ATOM 2108 O O . SER A 1 261 ? -0.933 18.645 17.512 1.00 63.78 261 SER A O 1
ATOM 2110 N N . ASP A 1 262 ? -2.480 19.915 16.482 1.00 69.62 262 ASP A N 1
ATOM 2111 C CA . ASP A 1 262 ? -3.667 19.283 17.086 1.00 69.62 262 ASP A CA 1
ATOM 2112 C C . ASP A 1 262 ? -4.135 18.046 16.285 1.00 69.62 262 ASP A C 1
ATOM 2114 O O . ASP A 1 262 ? -5.096 17.366 16.667 1.00 69.62 262 ASP A O 1
ATOM 2118 N N . GLU A 1 263 ? -3.476 17.751 15.164 1.00 80.19 263 GLU A N 1
ATOM 2119 C CA . GLU A 1 263 ? -3.780 16.608 14.313 1.00 80.19 263 GLU A CA 1
ATOM 2120 C C . GLU A 1 263 ? -3.255 15.288 14.900 1.00 80.19 263 GLU A C 1
ATOM 2122 O O . GLU A 1 263 ? -2.227 15.261 15.586 1.00 80.19 263 GLU A O 1
ATOM 2127 N N . PRO A 1 264 ? -3.954 14.162 14.654 1.00 86.88 264 PRO A N 1
ATOM 2128 C CA . PRO A 1 264 ? -3.485 12.849 15.073 1.00 86.88 264 PRO A CA 1
ATOM 2129 C C . PRO A 1 264 ? -2.107 12.527 14.489 1.00 86.88 264 PRO A C 1
ATOM 2131 O O . PRO A 1 264 ? -1.938 12.455 13.282 1.00 86.88 264 PRO A O 1
ATOM 2134 N N . SER A 1 265 ? -1.143 12.245 15.358 1.00 87.56 265 SER A N 1
ATOM 2135 C CA . SER A 1 265 ? 0.182 11.740 14.972 1.00 87.56 265 SER A CA 1
ATOM 2136 C C . SER A 1 265 ? 0.237 10.210 15.000 1.00 87.56 265 SER A C 1
ATOM 2138 O O . SER A 1 265 ? 1.221 9.604 14.575 1.00 87.56 265 SER A O 1
ATOM 2140 N N . ALA A 1 266 ? -0.804 9.575 15.545 1.00 89.75 266 ALA A N 1
ATOM 2141 C CA . ALA A 1 266 ? -0.980 8.136 15.527 1.00 89.75 266 ALA A C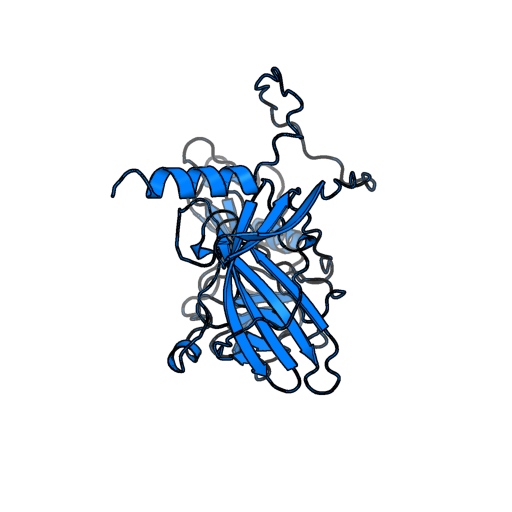A 1
ATOM 2142 C C . ALA A 1 266 ? -2.456 7.721 15.652 1.00 89.75 266 ALA A C 1
ATOM 2144 O O . ALA A 1 266 ? -3.288 8.414 16.249 1.00 89.75 266 ALA A O 1
ATOM 2145 N N . TYR A 1 267 ? -2.748 6.523 15.154 1.00 93.31 267 TYR A N 1
ATOM 2146 C CA . TYR A 1 267 ? -3.987 5.794 15.385 1.00 93.31 267 TYR A CA 1
ATOM 2147 C C . TYR A 1 267 ? -3.713 4.446 16.027 1.00 93.31 267 TYR A C 1
ATOM 2149 O O . TYR A 1 267 ? -2.912 3.673 15.518 1.00 93.31 267 TYR A O 1
ATOM 2157 N N . TYR A 1 268 ? -4.448 4.128 17.089 1.00 94.44 268 TYR A N 1
ATOM 2158 C CA . TYR A 1 268 ? -4.475 2.798 17.688 1.00 94.44 268 TYR A CA 1
ATOM 2159 C C . TYR A 1 268 ? -5.772 2.086 17.282 1.00 94.44 268 TYR A C 1
ATOM 2161 O O . TYR A 1 268 ? -6.864 2.521 17.658 1.00 94.44 268 TYR A O 1
ATOM 2169 N N . LEU A 1 269 ? -5.658 1.019 16.492 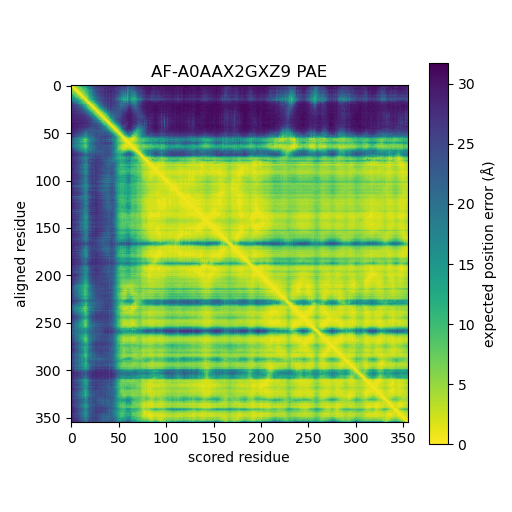1.00 95.56 269 LEU A N 1
ATOM 2170 C CA . LEU A 1 269 ? -6.765 0.274 15.895 1.00 95.56 269 LEU A CA 1
ATOM 2171 C C . LEU A 1 269 ? -6.929 -1.090 16.567 1.00 95.56 269 LEU A C 1
ATOM 2173 O O . LEU A 1 269 ? -6.009 -1.901 16.581 1.00 95.56 269 LEU A O 1
ATOM 2177 N N . VAL A 1 270 ? -8.147 -1.378 17.021 1.00 96.25 270 VAL A N 1
ATOM 2178 C CA . VAL A 1 270 ? -8.562 -2.704 17.490 1.00 96.25 270 VAL A CA 1
ATOM 2179 C C . VAL A 1 270 ? -9.723 -3.197 16.641 1.00 96.25 270 VAL A C 1
ATOM 2181 O O . VAL A 1 270 ? -10.697 -2.474 16.429 1.00 96.25 270 VAL A O 1
ATOM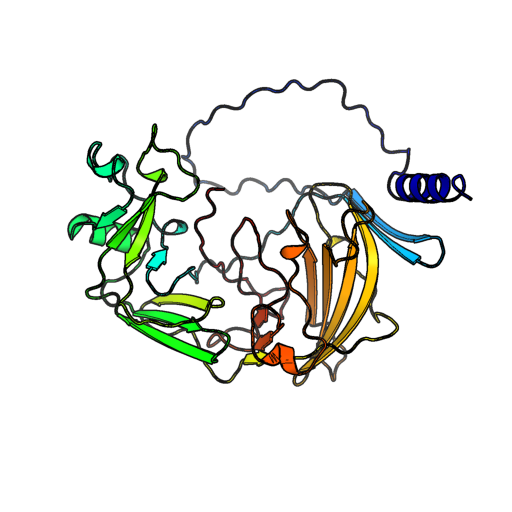 2184 N N . ILE A 1 271 ? -9.645 -4.449 16.196 1.00 96.44 271 ILE A N 1
ATOM 2185 C CA . ILE A 1 271 ? -10.731 -5.118 15.477 1.00 96.44 271 ILE A CA 1
ATOM 2186 C C . ILE A 1 271 ? -11.148 -6.351 16.271 1.00 96.44 271 ILE A C 1
ATOM 2188 O O . ILE A 1 271 ? -10.309 -7.170 16.649 1.00 96.44 271 ILE A O 1
ATOM 2192 N N . GLU A 1 272 ? -12.447 -6.496 16.515 1.00 95.56 272 GLU A N 1
ATOM 2193 C CA . GLU A 1 272 ? -13.040 -7.676 17.148 1.00 95.56 272 GLU A CA 1
ATOM 2194 C C . GLU A 1 272 ? -14.054 -8.365 16.231 1.00 95.56 272 GLU A C 1
ATOM 2196 O O . GLU A 1 272 ? -14.675 -7.739 15.365 1.00 95.56 272 GLU A O 1
ATOM 2201 N N . ASP A 1 273 ? -14.263 -9.656 16.473 1.00 94.88 273 ASP A N 1
ATOM 2202 C CA . ASP A 1 273 ? -15.443 -10.365 15.993 1.00 94.88 273 ASP A CA 1
ATOM 2203 C C . ASP A 1 273 ? -16.690 -9.828 16.708 1.00 94.88 273 ASP A C 1
ATOM 2205 O O . ASP A 1 273 ? -16.745 -9.762 17.941 1.00 94.88 273 ASP A O 1
ATOM 2209 N N . SER A 1 274 ? -17.709 -9.439 15.942 1.00 93.88 274 SER A N 1
ATOM 2210 C CA . SER A 1 274 ? -18.870 -8.749 16.498 1.00 93.88 274 SER A CA 1
ATOM 2211 C C . SER A 1 274 ? -19.753 -9.648 17.362 1.00 93.88 274 SER A C 1
ATOM 2213 O O . SER A 1 274 ? -20.418 -9.123 18.264 1.00 93.88 274 SER A O 1
ATOM 2215 N N . LYS A 1 275 ? -19.739 -10.968 17.126 1.00 93.56 275 LYS A N 1
ATOM 2216 C CA . LYS A 1 275 ? -20.537 -11.962 17.855 1.00 93.56 275 LYS A CA 1
ATOM 2217 C C . LYS A 1 275 ? -19.793 -12.490 19.072 1.00 93.56 275 LYS A C 1
ATOM 2219 O O . LYS A 1 275 ? -20.321 -12.434 20.176 1.00 9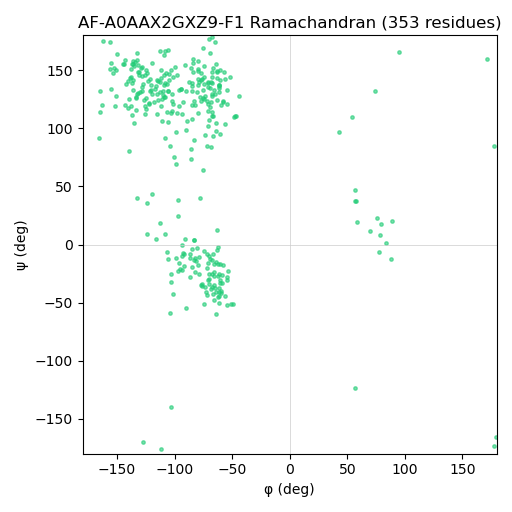3.56 275 LYS A O 1
ATOM 2224 N N . SER A 1 276 ? -18.580 -12.999 18.877 1.00 94.56 276 SER A N 1
ATOM 2225 C CA . SER A 1 276 ? -17.810 -13.653 19.934 1.00 94.56 276 SER A CA 1
ATOM 2226 C C . SER A 1 276 ? -17.061 -12.666 20.826 1.00 94.56 276 SER A C 1
ATOM 2228 O O . SER A 1 276 ? -16.501 -13.085 21.836 1.00 94.56 276 SER A O 1
ATOM 2230 N N . LYS A 1 277 ? -16.982 -11.384 20.432 1.00 93.12 277 LYS A N 1
ATOM 2231 C CA . LYS A 1 277 ? -16.203 -10.336 21.119 1.00 93.12 277 LYS A CA 1
ATOM 2232 C C . LYS A 1 277 ? -14.714 -10.653 21.233 1.00 93.12 277 LYS A C 1
ATOM 2234 O O . LYS A 1 277 ? -13.996 -10.090 22.055 1.00 93.12 277 LYS A O 1
ATOM 2239 N N . LYS A 1 278 ? -14.227 -11.573 20.397 1.00 92.44 278 LYS A N 1
ATOM 2240 C CA . LYS A 1 278 ? -12.816 -11.947 20.366 1.00 92.44 278 LYS A CA 1
ATOM 2241 C C . LYS A 1 278 ? -12.051 -10.871 19.606 1.00 92.44 278 LYS A C 1
ATOM 2243 O O . LYS A 1 278 ? -12.388 -10.578 18.462 1.00 92.44 278 LYS A O 1
ATOM 2248 N N . ARG A 1 279 ? -10.990 -10.333 20.210 1.00 91.50 279 ARG A N 1
ATOM 2249 C CA . ARG A 1 279 ? -10.029 -9.465 19.516 1.00 91.50 279 ARG A CA 1
ATOM 2250 C C . ARG A 1 279 ? -9.330 -10.265 18.411 1.00 91.50 279 ARG A C 1
ATOM 2252 O O . ARG A 1 279 ? -8.771 -11.325 18.682 1.00 91.50 279 ARG A O 1
ATOM 2259 N N . LEU A 1 280 ? -9.406 -9.762 17.183 1.00 91.69 280 LEU A N 1
ATOM 2260 C CA . LEU A 1 280 ? -8.838 -10.375 15.979 1.00 91.69 280 LEU A CA 1
ATOM 2261 C C . LEU A 1 280 ? -7.544 -9.691 15.541 1.00 91.69 280 LEU A C 1
ATOM 2263 O O . LEU A 1 280 ? -6.677 -10.339 14.974 1.00 91.69 280 LEU A O 1
ATOM 2267 N N . PHE A 1 281 ? -7.442 -8.384 15.774 1.00 91.81 281 PHE A N 1
ATOM 2268 C CA . PHE A 1 281 ? -6.333 -7.570 15.298 1.00 91.81 281 PHE A CA 1
ATOM 2269 C C . PHE A 1 281 ? -6.131 -6.364 16.211 1.00 91.81 281 PHE A C 1
ATOM 2271 O O . PHE A 1 281 ? -7.092 -5.843 16.791 1.00 91.81 281 PHE A O 1
ATOM 2278 N N . ASP A 1 282 ? -4.879 -5.944 16.341 1.00 90.00 282 ASP A N 1
ATOM 2279 C CA . ASP A 1 282 ? -4.456 -4.826 17.172 1.00 90.00 282 ASP A CA 1
ATOM 2280 C C . ASP A 1 282 ? -3.189 -4.216 16.575 1.00 90.00 282 ASP A C 1
ATOM 2282 O O . ASP A 1 282 ? -2.186 -4.916 16.434 1.00 90.00 282 ASP A O 1
ATOM 2286 N N . LYS A 1 283 ? -3.236 -2.943 16.187 1.00 89.56 283 LYS A N 1
ATOM 2287 C CA . LYS A 1 283 ? -2.100 -2.272 15.551 1.00 89.56 283 LYS A CA 1
ATOM 2288 C C . LYS A 1 283 ? -2.129 -0.777 15.808 1.00 89.56 283 LYS A C 1
ATOM 2290 O O . LYS A 1 283 ? -3.196 -0.173 15.903 1.00 89.56 283 LYS A O 1
ATOM 2295 N N . THR A 1 284 ? -0.945 -0.177 15.812 1.00 89.38 284 THR A N 1
ATOM 2296 C CA . THR A 1 284 ? -0.801 1.269 15.710 1.00 89.38 284 THR A CA 1
ATOM 2297 C C . THR A 1 284 ? -0.285 1.680 14.334 1.00 89.38 284 THR A C 1
ATOM 2299 O O . THR A 1 284 ? 0.650 1.076 13.809 1.00 89.38 284 THR A O 1
ATOM 2302 N N . TYR A 1 285 ? -0.858 2.744 13.787 1.00 89.50 285 TYR A N 1
ATOM 2303 C CA . TYR A 1 285 ? -0.286 3.524 12.695 1.00 89.50 285 TYR A CA 1
ATOM 2304 C C . TYR A 1 285 ? 0.296 4.788 13.302 1.00 89.50 285 TYR A C 1
ATOM 2306 O O . TYR A 1 285 ? -0.409 5.499 14.013 1.00 89.50 285 TYR A O 1
ATOM 2314 N N . VAL A 1 286 ? 1.578 5.039 13.082 1.00 85.56 286 VAL A N 1
ATOM 2315 C CA . VAL A 1 286 ? 2.304 6.152 13.692 1.00 85.56 286 VAL A CA 1
ATOM 2316 C C . VAL A 1 286 ? 2.944 6.917 12.550 1.00 85.56 286 VAL A C 1
ATOM 2318 O O . VAL A 1 286 ? 3.665 6.309 11.763 1.00 85.56 286 VAL A O 1
ATOM 2321 N N . ALA A 1 287 ? 2.673 8.222 12.457 1.00 83.81 287 ALA A N 1
ATOM 2322 C CA . ALA A 1 287 ? 3.446 9.099 11.585 1.00 83.81 287 ALA A CA 1
ATOM 2323 C C . ALA A 1 287 ? 4.924 8.897 11.912 1.00 83.81 287 ALA A C 1
ATOM 2325 O O . ALA A 1 287 ? 5.253 8.709 13.081 1.00 83.81 287 ALA A O 1
ATOM 2326 N N . MET A 1 288 ? 5.814 8.949 10.940 1.00 76.00 288 MET A N 1
ATOM 2327 C CA . MET A 1 288 ? 7.252 8.907 11.173 1.00 76.00 288 MET A CA 1
ATOM 2328 C C . MET A 1 288 ? 7.828 10.301 11.007 1.00 76.00 288 MET A C 1
ATOM 2330 O O . MET A 1 288 ? 8.321 10.874 11.981 1.00 76.00 288 MET A O 1
ATOM 2334 N N . GLU A 1 289 ? 7.648 10.867 9.821 1.00 74.38 289 GLU A N 1
ATOM 2335 C CA . GLU A 1 289 ? 8.267 12.130 9.427 1.00 74.38 289 GLU A CA 1
ATOM 2336 C C . GLU A 1 289 ? 7.289 13.296 9.522 1.00 74.38 289 GLU A C 1
ATOM 2338 O O . GLU A 1 289 ? 7.626 14.348 10.061 1.00 74.38 289 GLU A O 1
ATOM 2343 N N . SER A 1 290 ? 6.047 13.081 9.078 1.00 75.00 290 SER A N 1
ATOM 2344 C CA . SER A 1 290 ? 5.036 14.135 8.989 1.00 75.00 290 SER A CA 1
ATOM 2345 C C . SER A 1 290 ? 3.671 13.676 9.514 1.00 75.00 290 SER A C 1
ATOM 2347 O O . SER A 1 290 ? 3.289 12.527 9.273 1.00 75.00 290 SER A O 1
ATOM 2349 N N . PRO A 1 291 ? 2.901 14.527 10.223 1.00 73.56 291 PRO A N 1
ATOM 2350 C CA . PRO A 1 291 ? 1.531 14.206 10.636 1.00 73.56 291 PRO A CA 1
ATOM 2351 C C . PRO A 1 291 ? 0.615 13.791 9.473 1.00 73.56 291 PRO A C 1
ATOM 2353 O O . PRO A 1 291 ? -0.252 12.942 9.664 1.00 73.56 291 PRO A O 1
ATOM 2356 N N . GLU A 1 292 ? 0.852 14.315 8.269 1.00 79.69 292 GLU A N 1
ATOM 2357 C CA . GLU A 1 292 ? 0.109 14.031 7.034 1.00 79.69 292 GLU A CA 1
ATOM 2358 C C . GLU A 1 292 ? 0.227 12.571 6.571 1.00 79.69 292 GLU A C 1
ATOM 2360 O O . GLU A 1 292 ? -0.583 12.116 5.762 1.00 79.69 292 GLU A O 1
ATOM 2365 N N . GLU A 1 293 ? 1.185 11.808 7.109 1.00 85.19 293 GLU A N 1
ATOM 2366 C CA . GLU A 1 293 ? 1.248 10.363 6.887 1.00 85.19 293 GLU A CA 1
ATOM 2367 C C . GLU A 1 293 ? 0.061 9.629 7.514 1.00 85.19 293 GLU A C 1
ATOM 2369 O O . GLU A 1 293 ? -0.284 8.526 7.092 1.00 85.19 293 GLU A O 1
ATOM 2374 N N . ILE A 1 294 ? -0.571 10.218 8.532 1.00 88.62 294 ILE A N 1
ATOM 2375 C CA . ILE A 1 294 ? -1.798 9.704 9.125 1.00 88.62 294 ILE A CA 1
ATOM 2376 C C . ILE A 1 294 ? -2.984 10.218 8.312 1.00 88.62 294 ILE A C 1
ATOM 2378 O O . ILE A 1 294 ? -3.367 11.385 8.375 1.00 88.62 294 ILE A O 1
ATOM 2382 N N . LEU A 1 295 ? -3.596 9.309 7.554 1.00 89.06 295 LEU A N 1
ATOM 2383 C CA . LEU A 1 295 ? -4.670 9.661 6.634 1.00 89.06 295 LEU A CA 1
ATOM 2384 C C . LEU A 1 295 ? -5.954 10.040 7.388 1.00 89.06 295 LEU A C 1
ATOM 2386 O O . LEU A 1 295 ? -6.331 9.367 8.354 1.00 89.06 295 LEU A O 1
ATOM 2390 N N . PRO A 1 296 ? -6.682 11.077 6.941 1.00 88.69 296 PRO A N 1
ATOM 2391 C CA . PRO A 1 296 ? -7.875 11.542 7.630 1.00 88.69 296 PRO A CA 1
ATOM 2392 C C . PRO A 1 296 ? -8.971 10.470 7.662 1.00 88.69 296 PRO A C 1
ATOM 2394 O O . PRO A 1 296 ? -9.138 9.654 6.751 1.00 88.69 296 PRO A O 1
ATOM 2397 N N . LEU A 1 297 ? -9.764 10.489 8.735 1.00 90.12 297 LEU A N 1
ATOM 2398 C CA . LEU A 1 297 ? -10.882 9.566 8.901 1.00 90.12 297 LEU A CA 1
ATOM 2399 C C . LEU A 1 297 ? -12.097 10.005 8.092 1.00 90.12 297 LEU A C 1
ATOM 2401 O O . LEU A 1 297 ? -12.497 11.170 8.115 1.00 90.12 297 LEU A O 1
ATOM 2405 N N . CYS A 1 298 ? -12.777 9.031 7.494 1.00 89.12 298 CYS A N 1
ATOM 2406 C CA . CYS A 1 298 ? -14.077 9.261 6.881 1.00 89.12 298 CYS A CA 1
ATOM 2407 C C . CYS A 1 298 ? -15.169 9.425 7.961 1.00 89.12 298 CYS A C 1
ATOM 2409 O O . CYS A 1 298 ? -15.710 8.439 8.472 1.00 89.12 298 CYS A O 1
ATOM 2411 N N . LEU A 1 299 ? -15.465 10.676 8.343 1.00 88.12 299 LEU A N 1
ATOM 2412 C CA . LEU A 1 299 ? -16.447 11.020 9.389 1.00 88.12 299 LEU A CA 1
ATOM 2413 C C . LEU A 1 299 ? -17.845 11.353 8.847 1.00 88.12 299 LEU A C 1
ATOM 2415 O O . LEU A 1 299 ? -18.826 11.257 9.588 1.00 88.12 299 LEU A O 1
ATOM 2419 N N . ASP A 1 300 ? -17.958 11.723 7.573 1.00 81.00 300 ASP A N 1
ATOM 2420 C CA . ASP A 1 300 ? -19.226 12.037 6.913 1.00 81.00 300 ASP A CA 1
ATOM 2421 C C . ASP A 1 300 ? -19.598 10.988 5.847 1.00 81.00 300 ASP A C 1
ATOM 2423 O O . ASP A 1 300 ? -18.972 9.939 5.731 1.00 81.00 300 ASP A O 1
ATOM 2427 N N . ARG A 1 301 ? -20.694 11.195 5.110 1.00 67.69 301 ARG A N 1
ATOM 2428 C CA . ARG A 1 301 ? -21.100 10.258 4.046 1.00 67.69 301 ARG A CA 1
ATOM 2429 C C . ARG A 1 301 ? -20.411 10.522 2.705 1.00 67.69 301 ARG A C 1
ATOM 2431 O O . ARG A 1 301 ? -20.407 9.619 1.875 1.00 67.69 301 ARG A O 1
ATOM 2438 N N . LYS A 1 302 ? -19.869 11.723 2.495 1.00 68.00 302 LYS A N 1
ATOM 2439 C CA . LYS A 1 302 ? -19.286 12.176 1.223 1.00 68.00 302 LYS A CA 1
ATOM 2440 C C . LYS A 1 302 ? -17.849 11.690 1.043 1.00 68.00 302 LYS A C 1
ATOM 2442 O O . LYS A 1 302 ? -17.407 11.525 -0.085 1.00 68.00 302 LYS A O 1
ATOM 2447 N N . CYS A 1 303 ? -17.138 11.386 2.129 1.00 68.62 303 CYS A N 1
ATOM 2448 C CA . CYS A 1 303 ? -15.781 10.844 2.043 1.00 68.62 303 CYS A CA 1
ATOM 2449 C C . CYS A 1 303 ? -15.697 9.493 1.314 1.00 68.62 303 CYS A C 1
ATOM 2451 O O . CYS A 1 303 ? -14.688 9.243 0.669 1.00 68.62 303 CYS A O 1
ATOM 2453 N N . LYS A 1 304 ? -16.773 8.686 1.278 1.00 63.19 304 LYS A N 1
ATOM 2454 C CA . LYS A 1 304 ? -16.806 7.349 0.637 1.00 63.19 304 LYS A CA 1
ATOM 2455 C C . LYS A 1 304 ? -16.561 7.321 -0.879 1.00 63.19 304 LYS A C 1
ATOM 2457 O O . LYS A 1 304 ? -16.568 6.244 -1.468 1.00 63.19 304 LYS A O 1
ATOM 2462 N N . GLU A 1 305 ? -16.381 8.475 -1.504 1.00 65.31 305 GLU A N 1
ATOM 2463 C CA . GLU A 1 305 ? -16.133 8.618 -2.937 1.00 65.31 305 GLU A CA 1
ATOM 2464 C C . GLU A 1 305 ? -14.628 8.625 -3.278 1.00 65.31 305 GLU A C 1
ATOM 2466 O O . GLU A 1 305 ? -14.283 8.542 -4.454 1.00 65.31 305 GLU A O 1
ATOM 2471 N N . ASN A 1 306 ? -13.726 8.676 -2.280 1.00 68.50 306 ASN A N 1
ATOM 2472 C CA . ASN A 1 306 ? -12.273 8.700 -2.497 1.00 68.50 306 ASN A CA 1
ATOM 2473 C C . ASN A 1 306 ? -11.486 7.895 -1.435 1.00 68.50 306 ASN A C 1
ATOM 2475 O O . ASN A 1 306 ? -11.507 8.223 -0.248 1.00 68.50 306 ASN A O 1
ATOM 2479 N N . ALA A 1 307 ? -10.735 6.875 -1.865 1.00 63.78 307 ALA A N 1
ATOM 2480 C CA . ALA A 1 307 ? -9.888 6.019 -1.026 1.00 63.78 307 ALA A CA 1
ATOM 2481 C C . ALA A 1 307 ? -8.767 6.767 -0.313 1.00 63.78 307 ALA A C 1
ATOM 2483 O O . ALA A 1 307 ? -8.370 6.320 0.756 1.00 63.78 307 ALA A O 1
ATOM 2484 N N . TYR A 1 308 ? -8.279 7.884 -0.857 1.00 67.19 308 TYR A N 1
ATOM 2485 C CA . TYR A 1 308 ? -7.228 8.670 -0.206 1.00 67.19 308 TYR A CA 1
ATOM 2486 C C . TYR A 1 308 ? -7.659 9.141 1.196 1.00 67.19 308 TYR A C 1
ATOM 2488 O O . TYR A 1 308 ? -6.857 9.163 2.120 1.00 67.19 308 TYR A O 1
ATOM 2496 N N . ASN A 1 309 ? -8.957 9.417 1.376 1.00 69.38 309 ASN A N 1
ATOM 2497 C CA . ASN A 1 309 ? -9.541 9.864 2.645 1.00 69.38 309 ASN A CA 1
ATOM 2498 C C . ASN A 1 309 ? -10.495 8.829 3.263 1.00 69.38 309 ASN A C 1
ATOM 2500 O O . ASN A 1 309 ? -11.355 9.186 4.075 1.00 69.38 309 ASN A O 1
ATOM 2504 N N . THR A 1 310 ? -10.412 7.561 2.844 1.00 84.00 310 THR A N 1
ATOM 2505 C CA . THR A 1 310 ? -11.369 6.545 3.292 1.00 84.00 310 THR A CA 1
ATOM 2506 C C . THR A 1 310 ? -10.707 5.229 3.627 1.00 84.00 310 THR A C 1
ATOM 2508 O O . THR A 1 310 ? -10.181 4.525 2.765 1.00 84.00 310 THR A O 1
ATOM 2511 N N . GLN A 1 311 ? -10.857 4.837 4.888 1.00 92.50 311 GLN A N 1
ATOM 2512 C CA . GLN A 1 311 ? -10.470 3.517 5.353 1.00 92.50 311 GLN A CA 1
ATOM 2513 C C . GLN A 1 311 ? -11.389 2.456 4.745 1.00 92.50 311 GLN A C 1
ATOM 2515 O O . GLN A 1 311 ? -12.611 2.620 4.629 1.00 92.50 311 GLN A O 1
ATOM 2520 N N . TRP A 1 312 ? -10.792 1.338 4.356 1.00 93.25 312 TRP A N 1
ATOM 2521 C CA . TRP A 1 312 ? -11.523 0.244 3.739 1.00 93.25 312 TRP A CA 1
ATOM 2522 C C . TRP A 1 312 ? -10.986 -1.105 4.173 1.00 93.25 312 TRP A C 1
ATOM 2524 O O . TRP A 1 312 ? -9.859 -1.258 4.640 1.00 93.25 312 TRP A O 1
ATOM 2534 N N . THR A 1 313 ? -11.844 -2.104 4.022 1.00 95.75 313 THR A N 1
ATOM 2535 C CA . THR A 1 313 ? -11.518 -3.494 4.303 1.00 95.75 313 THR A CA 1
ATOM 2536 C C . THR A 1 313 ? -12.086 -4.391 3.214 1.00 95.75 313 THR A C 1
ATOM 2538 O O . THR A 1 313 ? -13.095 -4.051 2.593 1.00 95.75 313 THR A O 1
ATOM 2541 N N . GLY A 1 314 ? -11.449 -5.526 2.943 1.00 95.38 314 GLY A N 1
ATOM 2542 C CA . GLY A 1 314 ? -11.970 -6.454 1.946 1.00 95.38 314 GLY A CA 1
ATOM 2543 C C . GLY A 1 314 ? -11.045 -7.601 1.591 1.00 95.38 314 GLY A C 1
ATOM 2544 O O . GLY A 1 314 ? -9.836 -7.539 1.783 1.00 95.38 314 GLY A O 1
ATOM 2545 N N . GLU A 1 315 ? -11.614 -8.662 1.036 1.00 96.12 315 GLU A N 1
ATOM 2546 C CA . GLU A 1 315 ? -10.851 -9.784 0.486 1.00 96.12 315 GLU A CA 1
ATOM 2547 C C . GLU A 1 315 ? -10.468 -9.473 -0.965 1.00 96.12 315 GLU A C 1
ATOM 2549 O O . GLU A 1 315 ? -11.061 -10.008 -1.895 1.00 96.12 315 GLU A O 1
ATOM 2554 N N . ILE A 1 316 ? -9.504 -8.582 -1.187 1.00 96.44 316 ILE A N 1
ATOM 2555 C CA . ILE A 1 316 ? -9.137 -8.156 -2.552 1.00 96.44 316 ILE A CA 1
ATOM 2556 C C . ILE A 1 316 ? -8.193 -9.135 -3.266 1.00 96.44 316 ILE A C 1
ATOM 2558 O O . ILE A 1 316 ? -8.041 -9.081 -4.483 1.00 96.44 316 ILE A O 1
ATOM 2562 N N . LEU A 1 317 ? -7.581 -10.064 -2.526 1.00 96.81 317 LEU A N 1
ATOM 2563 C CA . LEU A 1 317 ? -6.652 -11.073 -3.034 1.00 96.81 317 LEU A CA 1
ATOM 2564 C C . LEU A 1 317 ? -7.259 -12.475 -2.916 1.00 96.81 317 LEU A C 1
ATOM 2566 O O . LEU A 1 317 ? -7.765 -12.866 -1.863 1.00 96.81 317 LEU A O 1
ATOM 2570 N N . LYS A 1 318 ? -7.198 -13.253 -3.998 1.00 96.19 318 LYS A N 1
ATOM 2571 C CA . LYS A 1 318 ? -7.717 -14.625 -4.042 1.00 96.19 318 LYS A CA 1
ATOM 2572 C C . LYS A 1 318 ? -6.931 -15.525 -3.091 1.00 96.19 318 LYS A C 1
ATOM 2574 O O . LYS A 1 318 ? -5.707 -15.581 -3.156 1.00 96.19 318 LYS A O 1
ATOM 2579 N N . GLY A 1 319 ? -7.647 -16.263 -2.243 1.00 93.06 319 GLY A N 1
ATOM 2580 C CA . GLY A 1 319 ? -7.047 -17.222 -1.307 1.00 93.06 319 GLY A CA 1
ATOM 2581 C C . GLY A 1 319 ? -6.243 -16.591 -0.163 1.00 93.06 319 GLY A C 1
ATOM 2582 O O . GLY A 1 319 ? -5.530 -17.309 0.530 1.00 93.06 319 GLY A O 1
ATOM 2583 N N . LYS A 1 320 ? -6.341 -15.271 0.037 1.00 93.69 320 LYS A N 1
ATOM 2584 C CA . LYS A 1 320 ? -5.710 -14.529 1.138 1.00 93.69 320 LYS A CA 1
ATOM 2585 C C . LYS A 1 320 ? -6.781 -13.987 2.094 1.00 93.69 320 LYS A C 1
ATOM 2587 O O . LYS A 1 320 ? -7.970 -13.997 1.774 1.00 93.69 320 LYS A O 1
ATOM 2592 N N . GLY A 1 321 ? -6.350 -13.531 3.270 1.00 93.75 321 GLY A N 1
ATOM 2593 C CA . GLY A 1 321 ? -7.230 -12.971 4.298 1.00 93.75 321 GLY A CA 1
ATOM 2594 C C . GLY A 1 321 ? -7.870 -11.633 3.910 1.00 93.75 321 GLY A C 1
ATOM 2595 O O . GLY A 1 321 ? -7.622 -11.071 2.841 1.00 93.75 321 GLY A O 1
ATOM 2596 N N . THR A 1 322 ? -8.697 -11.097 4.810 1.00 96.12 322 THR A N 1
ATOM 2597 C CA . THR A 1 322 ? -9.277 -9.759 4.638 1.00 96.12 322 THR A CA 1
ATOM 2598 C C . THR A 1 322 ? -8.215 -8.688 4.873 1.00 96.12 322 THR A C 1
ATOM 2600 O O . THR A 1 322 ? -7.591 -8.677 5.929 1.00 96.12 322 THR A O 1
ATOM 2603 N N . VAL A 1 323 ? -8.069 -7.767 3.925 1.00 95.69 323 VAL A N 1
ATOM 2604 C CA . VAL A 1 323 ? -7.185 -6.601 4.007 1.00 95.69 323 VAL A CA 1
ATOM 2605 C C . VAL A 1 323 ? -7.808 -5.484 4.846 1.00 95.69 323 VAL A C 1
ATOM 2607 O O . VAL A 1 323 ? -9.038 -5.350 4.898 1.00 95.69 323 VAL A O 1
ATOM 2610 N N . ILE A 1 324 ? -6.965 -4.678 5.486 1.00 94.75 324 ILE A N 1
ATOM 2611 C CA . ILE A 1 324 ? -7.315 -3.406 6.127 1.00 94.75 324 ILE A CA 1
ATOM 2612 C C . ILE A 1 324 ? -6.330 -2.330 5.657 1.00 94.75 324 ILE A C 1
ATOM 2614 O O . ILE A 1 324 ? -5.130 -2.577 5.641 1.00 94.75 324 ILE A O 1
ATOM 2618 N N . ALA A 1 325 ? -6.828 -1.170 5.224 1.00 93.06 325 ALA A N 1
ATOM 2619 C CA . ALA A 1 325 ? -5.986 -0.121 4.644 1.00 93.06 325 ALA A CA 1
ATOM 2620 C C . ALA A 1 325 ? -6.621 1.276 4.752 1.00 93.06 325 ALA A C 1
ATOM 2622 O O . ALA A 1 325 ? -7.778 1.425 5.163 1.00 93.06 325 ALA A O 1
ATOM 2623 N N . GLY A 1 326 ? -5.851 2.294 4.352 1.00 90.69 326 GLY A N 1
ATOM 2624 C CA . GLY A 1 326 ? -6.270 3.699 4.316 1.00 90.69 326 GLY A CA 1
ATOM 2625 C C . GLY A 1 326 ? -6.018 4.466 5.614 1.00 90.69 326 GLY A C 1
ATOM 2626 O O . GLY A 1 326 ? -6.676 5.468 5.846 1.00 90.69 326 GLY A O 1
ATOM 2627 N N . PHE A 1 327 ? -5.120 3.997 6.483 1.00 91.44 327 PHE A N 1
ATOM 2628 C CA . PHE A 1 327 ? -4.787 4.667 7.754 1.00 91.44 327 PHE A CA 1
ATOM 2629 C C . PHE A 1 327 ? -3.462 5.423 7.711 1.00 91.44 327 PHE A C 1
ATOM 2631 O O . PHE A 1 327 ? -3.260 6.342 8.501 1.00 91.44 327 PHE A O 1
ATOM 2638 N N . TYR A 1 328 ? -2.562 4.992 6.835 1.00 88.12 328 TYR A N 1
ATOM 2639 C CA . TYR A 1 328 ? -1.184 5.436 6.786 1.00 88.12 328 TYR A CA 1
ATOM 2640 C C . TYR A 1 328 ? -0.735 5.541 5.332 1.00 88.12 328 TYR A C 1
ATOM 2642 O O . TYR A 1 328 ? -1.077 4.672 4.530 1.00 88.12 328 TYR A O 1
ATOM 2650 N N . SER A 1 329 ? 0.003 6.597 5.014 1.00 85.81 329 SER A N 1
ATOM 2651 C CA . SER A 1 329 ? 0.698 6.783 3.745 1.00 85.81 329 SER A CA 1
ATOM 2652 C C . SER A 1 329 ? 2.101 7.298 4.060 1.00 85.81 329 SER A C 1
ATOM 2654 O O . SER A 1 329 ? 2.219 8.464 4.431 1.00 85.81 329 SER A O 1
ATOM 2656 N N . PRO A 1 330 ? 3.150 6.466 3.967 1.00 79.81 330 PRO A N 1
ATOM 2657 C CA . PRO A 1 330 ? 4.504 6.905 4.291 1.00 79.81 330 PRO A CA 1
ATOM 2658 C C . PRO A 1 330 ? 4.955 8.048 3.372 1.00 79.81 330 PRO A C 1
ATOM 2660 O O . PRO A 1 330 ? 4.730 7.981 2.162 1.00 79.81 330 PRO A O 1
ATOM 2663 N N . THR A 1 331 ? 5.612 9.070 3.932 1.00 76.50 331 THR A N 1
ATOM 2664 C CA . THR A 1 331 ? 6.339 10.073 3.129 1.00 76.50 331 THR A CA 1
ATOM 2665 C C . THR A 1 331 ? 7.603 9.443 2.555 1.00 76.50 331 THR A C 1
ATOM 2667 O O . THR A 1 331 ? 7.891 9.605 1.372 1.00 76.50 331 THR A O 1
ATOM 2670 N N . PHE A 1 332 ? 8.309 8.677 3.396 1.00 75.12 332 PHE A N 1
ATOM 2671 C CA . PHE A 1 332 ? 9.451 7.841 3.034 1.00 75.12 332 PHE A CA 1
ATOM 2672 C C . PHE A 1 332 ? 9.213 6.405 3.488 1.00 75.12 332 PHE A C 1
ATOM 2674 O O . PHE A 1 332 ? 8.619 6.145 4.536 1.00 75.12 332 PHE A O 1
ATOM 2681 N N . GLY A 1 333 ? 9.718 5.463 2.707 1.00 78.50 333 GLY A N 1
ATOM 2682 C CA . GLY A 1 333 ? 9.457 4.043 2.861 1.00 78.50 333 GLY A CA 1
ATOM 2683 C C . GLY A 1 333 ? 8.319 3.566 1.970 1.00 78.50 333 GLY A C 1
ATOM 2684 O O . GLY A 1 333 ? 7.536 4.342 1.423 1.00 78.50 333 GLY A O 1
ATOM 2685 N N . CYS A 1 334 ? 8.226 2.248 1.831 1.00 82.38 334 CYS A N 1
ATOM 2686 C CA . CYS A 1 334 ? 7.181 1.631 1.037 1.00 82.38 334 CYS A CA 1
ATOM 2687 C C . CYS A 1 334 ? 6.054 1.081 1.904 1.00 82.38 334 CYS A C 1
ATOM 2689 O O . CYS A 1 334 ? 6.279 0.537 2.987 1.00 82.38 334 CYS A O 1
ATOM 2691 N N . ASP A 1 335 ? 4.835 1.197 1.388 1.00 86.56 335 ASP A N 1
ATOM 2692 C CA . ASP A 1 335 ? 3.644 0.658 2.029 1.00 86.56 335 ASP A CA 1
ATOM 2693 C C . ASP A 1 335 ? 3.554 -0.876 1.874 1.00 86.56 335 ASP A C 1
ATOM 2695 O O . ASP A 1 335 ? 4.296 -1.518 1.121 1.00 86.56 335 ASP A O 1
ATOM 2699 N N . VAL A 1 336 ? 2.631 -1.495 2.604 1.00 89.56 336 VAL A N 1
ATOM 2700 C CA . VAL A 1 336 ? 2.402 -2.942 2.594 1.00 89.56 336 VAL A CA 1
ATOM 2701 C C . VAL A 1 336 ? 0.907 -3.252 2.534 1.00 89.56 336 VAL A C 1
ATOM 2703 O O . VAL A 1 336 ? 0.070 -2.489 3.006 1.00 89.56 336 VAL A O 1
ATOM 2706 N N . ILE A 1 337 ? 0.543 -4.418 1.998 1.00 91.75 337 ILE A N 1
ATOM 2707 C CA . ILE A 1 337 ? -0.802 -4.960 2.211 1.00 91.75 337 ILE A CA 1
ATOM 2708 C C . ILE A 1 337 ? -0.827 -5.722 3.528 1.00 91.75 337 ILE A C 1
ATOM 2710 O O . ILE A 1 337 ? -0.143 -6.735 3.696 1.00 91.75 337 ILE A O 1
ATOM 2714 N N . GLU A 1 338 ? -1.697 -5.260 4.418 1.00 91.94 338 GLU A N 1
ATOM 2715 C CA . GLU A 1 338 ? -1.927 -5.840 5.733 1.00 91.94 338 GLU A CA 1
ATOM 2716 C C . GLU A 1 338 ? -3.226 -6.627 5.789 1.00 91.94 338 GLU A C 1
ATOM 2718 O O . GLU A 1 338 ? -4.224 -6.257 5.168 1.00 91.94 338 GLU A O 1
ATOM 2723 N N . PHE A 1 339 ? -3.238 -7.688 6.590 1.00 93.81 339 PHE A N 1
ATOM 2724 C CA . PHE A 1 339 ? -4.413 -8.521 6.806 1.00 93.81 339 PHE A CA 1
ATOM 2725 C C . PHE A 1 339 ? -4.929 -8.370 8.238 1.00 93.81 339 PHE A C 1
ATOM 2727 O O . PHE A 1 339 ? -4.160 -8.151 9.168 1.00 93.81 339 PHE A O 1
ATOM 2734 N N . ILE A 1 340 ? -6.241 -8.534 8.429 1.00 93.31 340 ILE A N 1
ATOM 2735 C CA . ILE A 1 340 ? -6.883 -8.620 9.753 1.00 93.31 340 ILE A CA 1
ATOM 2736 C C . ILE A 1 340 ? -6.604 -10.010 10.352 1.00 93.31 340 ILE A C 1
ATOM 2738 O O . ILE A 1 340 ? -7.506 -10.836 10.505 1.00 93.31 340 ILE A O 1
ATOM 2742 N N . ASP A 1 341 ? -5.329 -10.276 10.601 1.00 86.19 341 ASP A N 1
ATOM 2743 C CA . ASP A 1 341 ? -4.761 -11.463 11.231 1.00 86.19 341 ASP A CA 1
ATOM 2744 C C . ASP A 1 341 ? -3.323 -11.101 11.629 1.00 86.19 341 ASP A C 1
ATOM 2746 O O . ASP A 1 341 ? -2.488 -10.836 10.767 1.00 86.19 341 ASP A O 1
ATOM 2750 N N . ASP A 1 342 ? -3.042 -11.055 12.931 1.00 73.81 342 ASP A N 1
ATOM 2751 C CA . ASP A 1 342 ? -1.739 -10.646 13.468 1.00 73.81 342 ASP A CA 1
ATOM 2752 C C . ASP A 1 342 ? -0.605 -11.633 13.146 1.00 73.81 342 ASP A C 1
ATOM 2754 O O . ASP A 1 342 ? 0.570 -11.294 13.285 1.00 73.81 342 ASP A O 1
ATOM 2758 N N . LYS A 1 343 ? -0.941 -12.842 12.681 1.00 81.75 343 LYS A N 1
ATOM 2759 C CA . LYS A 1 343 ? 0.024 -13.865 12.257 1.00 81.75 343 LYS A CA 1
ATOM 2760 C C . LYS A 1 343 ? 0.224 -13.911 10.750 1.00 81.75 343 LYS A C 1
ATOM 2762 O O . LYS A 1 343 ? 1.126 -14.609 10.282 1.00 81.75 343 LYS A O 1
ATOM 2767 N N . ALA A 1 344 ? -0.625 -13.236 9.981 1.00 85.88 344 ALA A N 1
ATOM 2768 C CA . ALA A 1 344 ? -0.513 -13.247 8.536 1.00 85.88 344 ALA A CA 1
ATOM 2769 C C . ALA A 1 344 ? 0.706 -12.438 8.091 1.00 85.88 344 ALA A C 1
ATOM 2771 O O . ALA A 1 344 ? 0.942 -11.321 8.549 1.00 85.88 344 ALA A O 1
ATOM 2772 N N . ALA A 1 345 ? 1.459 -13.005 7.151 1.00 88.44 345 ALA A N 1
ATOM 2773 C CA . ALA A 1 345 ? 2.537 -12.279 6.511 1.00 88.44 345 ALA A CA 1
ATOM 2774 C C . ALA A 1 345 ? 1.970 -11.111 5.685 1.00 88.44 345 ALA A C 1
ATOM 2776 O O . ALA A 1 345 ? 1.025 -11.306 4.911 1.00 88.44 345 ALA A O 1
ATOM 2777 N N . VAL A 1 346 ? 2.546 -9.917 5.824 1.00 91.06 346 VAL A N 1
ATOM 2778 C CA . VAL A 1 346 ? 2.205 -8.762 4.984 1.00 91.06 346 VAL A CA 1
ATOM 2779 C C . VAL A 1 346 ? 2.806 -8.936 3.594 1.00 91.06 346 VAL A C 1
ATOM 2781 O O . VAL A 1 346 ? 3.832 -9.599 3.426 1.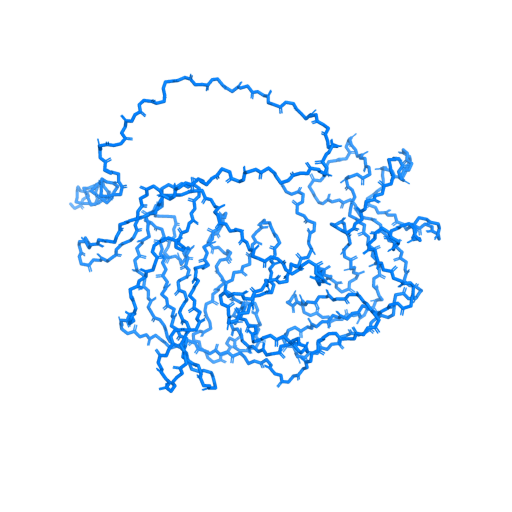00 91.06 346 VAL A O 1
ATOM 2784 N N . ILE A 1 347 ? 2.192 -8.321 2.587 1.00 92.62 347 ILE A N 1
ATOM 2785 C CA . ILE A 1 347 ? 2.739 -8.319 1.225 1.00 92.62 347 ILE A CA 1
ATOM 2786 C C . ILE A 1 347 ? 3.412 -6.966 0.977 1.00 92.62 347 ILE A C 1
ATOM 2788 O O . ILE A 1 347 ? 2.725 -5.946 1.051 1.00 92.62 347 ILE A O 1
ATOM 2792 N N . PRO A 1 348 ? 4.716 -6.930 0.659 1.00 91.06 348 PRO A N 1
ATOM 2793 C CA . PRO A 1 348 ? 5.416 -5.682 0.412 1.00 91.06 348 PRO A CA 1
ATOM 2794 C C . PRO A 1 348 ? 4.969 -5.068 -0.915 1.00 91.06 348 PRO A C 1
ATOM 2796 O O . PRO A 1 348 ? 4.812 -5.772 -1.923 1.00 91.06 348 PRO A O 1
ATOM 2799 N N . ILE A 1 349 ? 4.792 -3.749 -0.923 1.00 91.19 349 ILE A N 1
ATOM 2800 C CA . ILE A 1 349 ? 4.645 -2.966 -2.146 1.00 91.19 349 ILE A CA 1
ATOM 2801 C C . ILE A 1 349 ? 6.017 -2.382 -2.432 1.00 91.19 349 ILE A C 1
ATOM 2803 O O . ILE A 1 349 ? 6.528 -1.585 -1.666 1.00 91.19 349 ILE A O 1
ATOM 2807 N N . LEU A 1 350 ? 6.647 -2.817 -3.512 1.00 90.75 350 LEU A N 1
ATOM 2808 C CA . LEU A 1 350 ? 7.957 -2.326 -3.892 1.00 90.75 350 LEU A CA 1
ATOM 2809 C C . LEU A 1 350 ? 7.831 -0.931 -4.495 1.00 90.75 350 LEU A C 1
ATOM 2811 O O . LEU A 1 350 ? 7.069 -0.716 -5.445 1.00 90.75 350 LEU A O 1
ATOM 2815 N N . CYS A 1 351 ? 8.601 -0.011 -3.934 1.00 85.44 351 CYS A N 1
ATOM 2816 C CA . CYS A 1 351 ? 8.719 1.370 -4.356 1.00 85.44 351 CYS A CA 1
ATOM 2817 C C . CYS A 1 351 ? 10.195 1.754 -4.308 1.00 85.44 351 CYS A C 1
ATOM 2819 O O . CYS A 1 351 ? 10.930 1.280 -3.448 1.00 85.44 351 CYS A O 1
ATOM 2821 N N . ASP A 1 352 ? 10.634 2.580 -5.244 1.00 84.00 352 ASP A N 1
ATOM 2822 C CA . ASP A 1 352 ? 11.964 3.156 -5.141 1.00 84.00 352 ASP A CA 1
ATOM 2823 C C . ASP A 1 352 ? 11.997 4.129 -3.954 1.00 84.00 352 ASP A C 1
ATOM 2825 O O . ASP A 1 352 ? 11.291 5.136 -3.969 1.00 84.00 352 ASP A O 1
ATOM 2829 N N . ASN A 1 353 ? 12.780 3.795 -2.928 1.00 78.94 353 ASN A N 1
ATOM 2830 C CA . ASN A 1 353 ? 12.881 4.558 -1.686 1.00 78.94 353 ASN A CA 1
ATOM 2831 C C . ASN A 1 353 ? 14.313 5.054 -1.429 1.00 78.94 353 ASN A C 1
ATOM 2833 O O . ASN A 1 353 ? 14.830 4.945 -0.318 1.00 78.94 353 ASN A O 1
ATOM 2837 N N . ARG A 1 354 ? 14.976 5.568 -2.467 1.00 76.31 354 ARG A N 1
ATOM 2838 C CA . ARG A 1 354 ? 16.321 6.166 -2.392 1.00 76.31 354 ARG A CA 1
ATOM 2839 C C . ARG A 1 354 ? 16.325 7.600 -1.817 1.00 76.31 354 ARG A C 1
ATOM 2841 O O . ARG A 1 354 ? 17.035 8.454 -2.334 1.00 76.31 354 ARG A O 1
ATOM 2848 N N . HIS A 1 355 ? 15.517 7.863 -0.786 1.00 62.84 355 HIS A N 1
ATOM 2849 C CA . HIS A 1 355 ? 15.512 9.141 -0.057 1.00 62.84 355 HIS A CA 1
ATOM 2850 C C . HIS A 1 355 ? 16.576 9.177 1.046 1.00 62.84 355 HIS A C 1
ATOM 2852 O O . HIS A 1 355 ? 16.755 8.140 1.725 1.00 62.84 355 HIS A O 1
#

Sequence (355 aa):
MKKLYLLILTLVFMGCWDKKASTQIDGMALDTLSVQNASEFGEARDVEQDTIKATKTFKKGGKQFVSVKGKDLRPYHIDSKMKLYYAIPTYLNLSESVHLPPHFLTAKELKKDSLVLDVRRRAMVLKSAGISKRDTIYVYEVNRDTVFKIPVKGLQAKCYINIYEDAEDRDDSSYEYGLALPKGLNFDVVTYTYVGAANPFQTGKRTFFQWQAIEQFPFVIKPELLQRNFVTCYQYGKAYRATVGQRNYYLLSLTTTDGISDEPSAYYLVIEDSKSKKRLFDKTYVAMESPEEILPLCLDRKCKENAYNTQWTGEILKGKGTVIAGFYSPTFGCDVIEFIDDKAAVIPILCDNRH

Foldseek 3Di:
DVPVVVVVLVVVVCVLDPPPPPDDPDDDDPDDDDDDDDDDPDDDDPPPPFDFDDWDWDDDPNWIKIKGATAPPPPFQADPVFAWADDDQFWTWQQVQADDDWCLDPPVRLQDQKDWDDPVSVVRSCVSNVADQQKWKWKQFQLVQDTDTFRSNPWIKMKGFDPPDDNPDGTPNRITITTTGDPPRDGDNDIIIGIGNDDQFDGPFKDWWAKDWDPDQPDDADSVQVDDNGTWMWIWDTKIWIDDDQKIKIKIFIDTPPPPDPAGQKIWIWMAGNVVRHTQDTHMDGAHPDSVQFAAGRHDPVQSNDLLRTWMWGDGGPPDAIWTDNGGDHPADWDWTDHSHPPDRIHTHDDPRPD